Protein AF-A0A022QNB2-F1 (afdb_monomer_lite)

Foldseek 3Di:
DVLQVCCCVVVVVVVVVDSCLVVDPVSVVVVLVVVLVVLVVLLVVLVVCCVVVVDCVSVLVSVLSVLVSQLSVLLSVCVVVVDPVSLVSNLVSLVVSLVSVLCCLACPLLVFQDPPEPDHRGHVDDPDPDPVVSVVLSVLLSVLSVLVSCVSSVPPPDPDDPVVSVVVNVVSVVVNVVSSVVSSVVVVVVVCVVVCVPPPDDPDPDDPPPPPDDDD

Sequence (216 aa):
SLQFYVCYYGWGDYKRRASNCKSSDVFNTFSFIIAAIPYSWRLLQCLRRLYDEKDAMQGYNGLKYFSTIVAVSTRTAYTLNNGIGWKIVAWIASIIAAVTSTYWDIVIDWGLLQRNSKNKWLRDKLLISNKSVYYGAIVLNVLLRLAWMQTVMNITIFSLHRQTMVALVASLEIIRRGVWNFFRLENEHLNNVGKYRAFKSVPLPFNYDEDGDKDE

InterPro domains:
  IPR004342 EXS, C-terminal [PF03124] (2-190)
  IPR004342 EXS, C-terminal [PS51380] (22-216)

pLDDT: mean 76.73, std 10.89, range [41.03, 90.31]

Structure (mmCIF, N/CA/C/O backbone):
data_AF-A0A022QNB2-F1
#
_entry.id   AF-A0A022QNB2-F1
#
loop_
_atom_site.group_PDB
_atom_site.id
_atom_site.type_symbol
_atom_site.label_atom_id
_atom_site.label_alt_id
_atom_site.label_comp_id
_atom_site.label_asym_id
_atom_site.label_entity_id
_atom_site.label_seq_id
_atom_site.pdbx_PDB_ins_code
_atom_site.Cartn_x
_atom_site.Cartn_y
_atom_site.Cartn_z
_atom_site.occupancy
_atom_site.B_iso_or_equiv
_atom_site.auth_seq_id
_atom_site.auth_comp_id
_atom_site.auth_asym_id
_atom_site.auth_atom_id
_atom_site.pdbx_PDB_model_num
ATOM 1 N N . SER A 1 1 ? -1.006 -4.896 -22.622 1.00 63.28 1 SER A N 1
ATOM 2 C CA . SER A 1 1 ? -1.009 -3.621 -21.875 1.00 63.28 1 SER A CA 1
ATOM 3 C C . SER A 1 1 ? -1.198 -2.473 -22.840 1.00 63.28 1 SER A C 1
ATOM 5 O O . SER A 1 1 ? -0.600 -2.527 -23.906 1.00 63.28 1 SER A O 1
ATOM 7 N N . LEU A 1 2 ? -1.983 -1.454 -22.486 1.00 68.06 2 LEU A N 1
ATOM 8 C CA . LEU A 1 2 ? -2.255 -0.285 -23.338 1.00 68.06 2 LEU A CA 1
ATOM 9 C C . LEU A 1 2 ? -0.964 0.403 -23.823 1.00 68.06 2 LEU A C 1
ATOM 11 O O . LEU A 1 2 ? -0.851 0.746 -24.990 1.00 68.06 2 LEU A O 1
ATOM 15 N N . GLN A 1 3 ? 0.063 0.447 -22.971 1.00 69.56 3 GLN A N 1
ATOM 16 C CA . GLN A 1 3 ? 1.423 0.878 -23.317 1.00 69.56 3 GLN A CA 1
ATOM 17 C C . GLN A 1 3 ? 1.988 0.140 -24.541 1.00 69.56 3 GLN A C 1
ATOM 19 O O . GLN A 1 3 ? 2.489 0.769 -25.466 1.00 69.56 3 GLN A O 1
ATOM 24 N N . PHE A 1 4 ? 1.884 -1.195 -24.575 1.00 72.56 4 PHE A N 1
ATOM 25 C CA . PHE A 1 4 ? 2.368 -2.009 -25.695 1.00 72.56 4 PHE A CA 1
ATOM 26 C C . PHE A 1 4 ? 1.600 -1.702 -26.981 1.00 72.56 4 PHE A C 1
ATOM 28 O O . PHE A 1 4 ? 2.219 -1.629 -28.031 1.00 72.56 4 PHE A O 1
ATOM 35 N N . TYR A 1 5 ? 0.286 -1.465 -26.898 1.00 74.69 5 TYR A N 1
ATOM 36 C CA . TYR A 1 5 ? -0.508 -1.033 -28.052 1.00 74.69 5 TYR A CA 1
ATOM 37 C C . TYR A 1 5 ? -0.043 0.334 -28.566 1.00 74.69 5 TYR A C 1
ATOM 39 O O . TYR A 1 5 ? 0.203 0.480 -29.759 1.00 74.69 5 TYR A O 1
ATOM 47 N N . VAL A 1 6 ? 0.164 1.303 -27.671 1.00 75.88 6 VAL A N 1
ATOM 48 C CA . VAL A 1 6 ? 0.675 2.635 -28.033 1.00 75.88 6 VAL A CA 1
ATOM 49 C C . VAL A 1 6 ? 2.051 2.540 -28.696 1.00 75.88 6 VAL A C 1
ATOM 51 O O . VAL A 1 6 ? 2.263 3.160 -29.729 1.00 75.88 6 VAL A O 1
ATOM 54 N N . CYS A 1 7 ? 2.966 1.722 -28.170 1.00 74.38 7 CYS A N 1
ATOM 55 C CA . CYS A 1 7 ? 4.282 1.529 -28.781 1.00 74.38 7 CYS A CA 1
ATOM 56 C C . CYS A 1 7 ? 4.204 0.799 -30.132 1.00 74.38 7 CYS A C 1
ATOM 58 O O . CYS A 1 7 ? 4.770 1.255 -31.120 1.00 74.38 7 CYS A O 1
ATOM 60 N N . TYR A 1 8 ? 3.461 -0.306 -30.196 1.00 74.75 8 TYR A N 1
ATOM 61 C CA . TYR A 1 8 ? 3.390 -1.165 -31.378 1.00 74.75 8 TYR A CA 1
ATOM 62 C C . TYR A 1 8 ? 2.751 -0.461 -32.583 1.00 74.75 8 TYR A C 1
ATOM 64 O O . TYR A 1 8 ? 3.221 -0.599 -33.715 1.00 74.75 8 TYR A O 1
ATOM 72 N N . TYR A 1 9 ? 1.700 0.326 -32.339 1.00 76.88 9 TYR A N 1
ATOM 73 C CA . TYR A 1 9 ? 1.026 1.099 -33.380 1.00 76.88 9 TYR A CA 1
ATOM 74 C C . TYR A 1 9 ? 1.676 2.468 -33.615 1.00 76.88 9 TYR A C 1
ATOM 76 O O . TYR A 1 9 ? 1.773 2.893 -34.764 1.00 76.88 9 TYR A O 1
ATOM 84 N N . GLY A 1 10 ? 2.171 3.131 -32.565 1.00 76.25 10 GLY A N 1
ATOM 85 C CA . GLY A 1 10 ? 2.783 4.459 -32.658 1.00 76.25 10 GLY A CA 1
ATOM 86 C C . GLY A 1 10 ? 4.159 4.464 -33.324 1.00 76.25 10 GLY A C 1
ATOM 87 O O . GLY A 1 10 ? 4.453 5.372 -34.093 1.00 76.25 10 GLY A O 1
ATOM 88 N N . TRP A 1 11 ? 4.985 3.438 -33.094 1.00 74.88 11 TRP A N 1
ATOM 89 C CA . TRP A 1 11 ? 6.333 3.353 -33.677 1.00 74.88 11 TRP A CA 1
ATOM 90 C C . TRP A 1 11 ? 6.368 2.679 -35.059 1.00 74.88 11 TRP A C 1
ATOM 92 O O . TRP A 1 11 ? 7.422 2.559 -35.679 1.00 74.88 11 TRP A O 1
ATOM 102 N N . GLY A 1 12 ? 5.213 2.223 -35.560 1.00 70.44 12 GLY A N 1
ATOM 103 C CA . GLY A 1 12 ? 5.114 1.535 -36.850 1.00 70.44 12 GLY A CA 1
ATOM 104 C C . GLY A 1 12 ? 5.652 0.099 -36.850 1.00 70.44 12 GLY A C 1
ATOM 105 O O . GLY A 1 12 ? 5.793 -0.490 -37.924 1.00 70.44 12 GLY A O 1
ATOM 106 N N . ASP A 1 13 ? 5.905 -0.487 -35.675 1.00 71.88 13 ASP A N 1
ATOM 107 C CA . ASP A 1 13 ? 6.389 -1.868 -35.501 1.00 71.88 13 ASP A CA 1
ATOM 108 C C . ASP A 1 13 ? 5.433 -2.901 -36.134 1.00 71.88 13 ASP A C 1
ATOM 110 O O . ASP A 1 13 ? 5.877 -3.927 -36.661 1.00 71.88 13 ASP A O 1
ATOM 114 N N . TYR A 1 14 ? 4.132 -2.584 -36.212 1.00 73.25 14 TYR A N 1
ATOM 115 C CA . TYR A 1 14 ? 3.141 -3.388 -36.937 1.00 73.25 14 TYR A CA 1
ATOM 116 C C . TYR A 1 14 ? 3.478 -3.593 -38.424 1.00 73.25 14 TYR A C 1
ATOM 118 O O . TYR A 1 14 ? 3.198 -4.661 -38.969 1.00 73.25 14 TYR A O 1
ATOM 126 N N . LYS A 1 15 ? 4.122 -2.615 -39.083 1.00 73.12 15 LYS A N 1
ATOM 127 C CA . LYS A 1 15 ? 4.519 -2.722 -40.500 1.00 73.12 15 LYS A CA 1
ATOM 128 C C . LYS A 1 15 ? 5.711 -3.653 -40.699 1.00 73.12 15 LYS A C 1
ATOM 130 O O . LYS A 1 15 ? 5.839 -4.264 -41.752 1.00 73.12 15 LYS A O 1
ATOM 135 N N . ARG A 1 16 ? 6.588 -3.756 -39.697 1.00 71.25 16 ARG A N 1
ATOM 136 C CA . ARG A 1 16 ? 7.824 -4.551 -39.761 1.00 71.25 16 ARG A CA 1
ATOM 137 C C . ARG A 1 16 ? 7.672 -5.958 -39.173 1.00 71.25 16 ARG A C 1
ATOM 139 O O . ARG A 1 16 ? 8.640 -6.708 -39.195 1.00 71.25 16 ARG A O 1
ATOM 146 N N . ARG A 1 17 ? 6.491 -6.317 -38.634 1.00 65.81 17 ARG A N 1
ATOM 147 C CA . ARG A 1 17 ? 6.250 -7.555 -37.850 1.00 65.81 17 ARG A CA 1
ATOM 148 C C . ARG A 1 17 ? 7.322 -7.802 -36.771 1.00 65.81 17 ARG A C 1
ATOM 150 O O . ARG A 1 17 ? 7.560 -8.938 -36.374 1.00 65.81 17 ARG A O 1
ATOM 157 N N . ALA A 1 18 ? 7.946 -6.737 -36.274 1.00 65.62 18 ALA A N 1
ATOM 158 C CA . ALA A 1 18 ? 8.929 -6.790 -35.202 1.00 65.62 18 ALA A CA 1
ATOM 159 C C . ALA A 1 18 ? 8.255 -6.388 -33.886 1.00 65.62 18 ALA A C 1
ATOM 161 O O . ALA A 1 18 ? 7.361 -5.545 -33.875 1.00 65.62 18 ALA A O 1
ATOM 162 N N . SER A 1 19 ? 8.660 -6.995 -32.770 1.00 64.62 19 SER A N 1
ATOM 163 C CA . SER A 1 19 ? 8.170 -6.632 -31.434 1.00 64.62 19 SER A CA 1
ATOM 164 C C . SER A 1 19 ? 9.301 -6.050 -30.588 1.00 64.62 19 SER A C 1
ATOM 166 O O . SER A 1 19 ? 9.622 -6.581 -29.522 1.00 64.62 19 SER A O 1
ATOM 168 N N . ASN A 1 20 ? 9.918 -4.967 -31.065 1.00 65.38 20 ASN A N 1
ATOM 169 C CA . ASN A 1 20 ? 11.067 -4.352 -30.393 1.00 65.38 20 ASN A CA 1
ATOM 170 C C . ASN A 1 20 ? 10.655 -3.496 -29.190 1.00 65.38 20 ASN A C 1
ATOM 172 O O . ASN A 1 20 ? 11.488 -3.190 -28.341 1.00 65.38 20 ASN A O 1
ATOM 176 N N . CYS A 1 21 ? 9.362 -3.183 -29.054 1.00 67.81 21 CYS A N 1
ATOM 177 C CA . CYS A 1 21 ? 8.816 -2.420 -27.932 1.00 67.81 21 CYS A CA 1
ATOM 178 C C . CYS A 1 21 ? 9.269 -2.912 -26.550 1.00 67.81 21 CYS A C 1
ATOM 180 O O . CYS A 1 21 ? 9.605 -2.097 -25.707 1.00 67.81 21 CYS A O 1
ATOM 182 N N . LYS A 1 22 ? 9.331 -4.226 -26.291 1.00 64.06 22 LYS A N 1
ATOM 183 C CA . LYS A 1 22 ? 9.757 -4.728 -24.966 1.00 64.06 22 LYS A CA 1
ATOM 184 C C . LYS A 1 22 ? 11.262 -4.610 -24.708 1.00 64.06 22 LYS A C 1
ATOM 186 O O . LYS A 1 22 ? 11.668 -4.665 -23.551 1.00 64.06 22 LYS A O 1
ATOM 191 N N . SER A 1 23 ? 12.055 -4.462 -25.763 1.00 64.44 23 SER A N 1
ATOM 192 C CA . SER A 1 23 ? 13.516 -4.366 -25.712 1.00 64.44 23 SER A CA 1
ATOM 193 C C . SER A 1 23 ? 14.007 -2.915 -25.724 1.00 64.44 23 SER A C 1
ATOM 195 O O . SER A 1 23 ? 15.199 -2.679 -25.587 1.00 64.44 23 SER A O 1
ATOM 197 N N . SER A 1 24 ? 13.107 -1.945 -25.913 1.00 69.62 24 SER A N 1
ATOM 198 C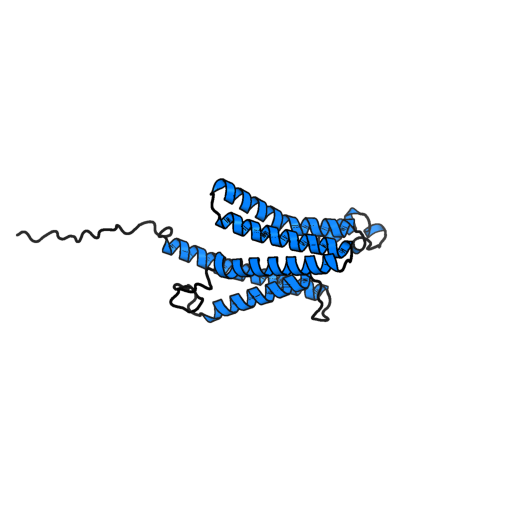 CA . SER A 1 24 ? 13.443 -0.523 -25.927 1.00 69.62 24 SER A CA 1
ATOM 199 C C . SER A 1 24 ? 13.436 0.060 -24.513 1.00 69.62 24 SER A C 1
ATOM 201 O O . SER A 1 24 ? 12.422 0.012 -23.810 1.00 69.62 24 SER A O 1
ATOM 203 N N . ASP A 1 25 ? 14.538 0.697 -24.119 1.00 65.81 25 ASP A N 1
ATOM 204 C CA . ASP A 1 25 ? 14.650 1.406 -22.837 1.00 65.81 25 ASP A CA 1
ATOM 205 C C . ASP A 1 25 ? 13.640 2.551 -22.702 1.00 65.81 25 ASP A C 1
ATOM 207 O O . ASP A 1 25 ? 13.147 2.832 -21.607 1.00 65.81 25 ASP A O 1
ATOM 211 N N . VAL A 1 26 ? 13.253 3.167 -23.823 1.00 67.31 26 VAL A N 1
ATOM 212 C CA . VAL A 1 26 ? 12.233 4.224 -23.871 1.00 67.31 26 VAL A CA 1
ATOM 213 C C . VAL A 1 26 ? 10.871 3.672 -23.451 1.00 67.31 26 VAL A C 1
ATOM 215 O O . VAL A 1 26 ? 10.177 4.275 -22.633 1.00 67.31 26 VAL A O 1
ATOM 218 N N . PHE A 1 27 ? 10.503 2.490 -23.951 1.00 70.25 27 PHE A N 1
ATOM 219 C CA . PHE A 1 27 ? 9.251 1.828 -23.593 1.00 70.25 27 PHE A CA 1
ATOM 220 C C . PHE A 1 27 ? 9.214 1.422 -22.117 1.00 70.25 27 PHE A C 1
ATOM 222 O O . PHE A 1 27 ? 8.194 1.616 -21.445 1.00 70.25 27 PHE A O 1
ATOM 229 N N . ASN A 1 28 ? 10.324 0.892 -21.598 1.00 68.38 28 ASN A N 1
ATOM 230 C CA . ASN A 1 28 ? 10.440 0.550 -20.184 1.00 68.38 28 ASN A CA 1
ATOM 231 C C . ASN A 1 28 ? 10.301 1.807 -19.316 1.00 68.38 28 ASN A C 1
ATOM 233 O O . ASN A 1 28 ? 9.442 1.844 -18.436 1.00 68.38 28 ASN A O 1
ATOM 237 N N . THR A 1 29 ? 11.039 2.873 -19.633 1.00 69.69 29 THR A N 1
ATOM 238 C CA . THR A 1 29 ? 10.985 4.165 -18.927 1.00 69.69 29 THR A CA 1
ATOM 239 C C . THR A 1 29 ? 9.576 4.764 -18.924 1.00 69.69 29 THR A C 1
ATOM 241 O O . THR A 1 29 ? 9.057 5.137 -17.872 1.00 69.69 29 THR A O 1
ATOM 244 N N . PHE A 1 30 ? 8.896 4.789 -20.073 1.00 72.81 30 PHE A N 1
ATOM 245 C CA . PHE A 1 30 ? 7.537 5.324 -20.182 1.00 72.81 30 PHE A CA 1
ATOM 246 C C . PHE A 1 30 ? 6.510 4.493 -19.397 1.00 72.81 30 PHE A C 1
ATOM 248 O O . PHE A 1 30 ? 5.599 5.033 -18.763 1.00 72.81 30 PHE A O 1
ATOM 255 N N . SER A 1 31 ? 6.690 3.170 -19.376 1.00 70.81 31 SER A N 1
ATOM 256 C CA . SER A 1 31 ? 5.851 2.266 -18.588 1.00 70.81 31 SER A CA 1
ATOM 257 C C . SER A 1 31 ? 5.963 2.542 -17.084 1.00 70.81 31 SER A C 1
ATOM 259 O O . SER A 1 31 ? 4.955 2.469 -16.375 1.00 70.81 31 SER A O 1
ATOM 261 N N . PHE A 1 32 ? 7.154 2.923 -16.605 1.00 71.69 32 PHE A N 1
ATOM 262 C CA . PHE A 1 32 ? 7.371 3.351 -15.220 1.00 71.69 32 PHE A CA 1
ATOM 263 C C . PHE A 1 32 ? 6.721 4.697 -14.904 1.00 71.69 32 PHE A C 1
ATOM 265 O O . PHE A 1 32 ? 6.056 4.811 -13.875 1.00 71.69 32 PHE A O 1
ATOM 272 N N . ILE A 1 33 ? 6.863 5.695 -15.783 1.00 75.38 33 ILE A N 1
ATOM 273 C CA . ILE A 1 33 ? 6.253 7.022 -15.591 1.00 75.38 33 ILE A CA 1
ATOM 274 C C . ILE A 1 33 ? 4.742 6.878 -15.401 1.00 75.38 33 ILE A C 1
ATOM 276 O O . ILE A 1 33 ? 4.192 7.373 -14.418 1.00 75.38 33 ILE A O 1
ATOM 280 N N . ILE A 1 34 ? 4.081 6.116 -16.276 1.00 77.06 34 ILE A N 1
ATOM 281 C CA . ILE A 1 34 ? 2.637 5.867 -16.178 1.00 77.06 34 ILE A CA 1
ATOM 282 C C . ILE A 1 34 ? 2.261 5.209 -14.843 1.00 77.06 34 ILE A C 1
ATOM 284 O O . ILE A 1 34 ? 1.243 5.564 -14.249 1.00 77.06 34 ILE A O 1
ATOM 288 N N . ALA A 1 35 ? 3.076 4.277 -14.344 1.00 74.62 35 ALA A N 1
ATOM 289 C CA . ALA A 1 35 ? 2.833 3.631 -13.057 1.00 74.62 35 ALA A CA 1
ATOM 290 C C . ALA A 1 35 ? 3.044 4.574 -11.853 1.00 74.62 35 ALA A C 1
ATOM 292 O O . ALA A 1 35 ? 2.404 4.379 -10.820 1.00 74.62 35 ALA A O 1
ATOM 293 N N . ALA A 1 36 ? 3.907 5.590 -11.972 1.00 78.00 36 ALA A N 1
ATOM 294 C CA . ALA A 1 36 ? 4.218 6.544 -10.904 1.00 78.00 36 ALA A CA 1
ATOM 295 C C . ALA A 1 36 ? 3.185 7.680 -10.770 1.00 78.00 36 ALA A C 1
ATOM 297 O O . ALA A 1 36 ? 2.914 8.126 -9.655 1.00 78.00 36 ALA A O 1
ATOM 298 N N . ILE A 1 37 ? 2.563 8.106 -11.878 1.00 83.06 37 ILE A N 1
ATOM 299 C CA . ILE A 1 37 ? 1.556 9.187 -11.923 1.00 83.06 37 ILE A CA 1
ATOM 300 C C . ILE A 1 37 ? 0.492 9.105 -10.809 1.00 83.06 37 ILE A C 1
ATOM 302 O O . ILE A 1 37 ? 0.314 10.105 -10.106 1.00 83.06 37 ILE A O 1
ATOM 306 N N . PRO A 1 38 ? -0.215 7.976 -10.586 1.00 83.38 38 PRO A N 1
ATOM 307 C CA . PRO A 1 38 ? -1.274 7.929 -9.574 1.00 83.38 38 PRO A CA 1
ATOM 308 C C . PRO A 1 38 ? -0.751 8.156 -8.148 1.00 83.38 38 PRO A C 1
ATOM 310 O O . PRO A 1 38 ? -1.443 8.762 -7.327 1.00 83.38 38 PRO A O 1
ATOM 313 N N . TYR A 1 39 ? 0.474 7.712 -7.851 1.00 83.75 39 TYR A N 1
ATOM 314 C CA . TYR A 1 39 ? 1.103 7.929 -6.548 1.00 83.75 39 TYR A CA 1
ATOM 315 C C . TYR A 1 39 ? 1.542 9.384 -6.376 1.00 83.75 39 TYR A C 1
ATOM 317 O O . TYR A 1 39 ? 1.309 9.964 -5.316 1.00 83.75 39 TYR A O 1
ATOM 325 N N . SER A 1 40 ? 2.096 9.997 -7.425 1.00 84.31 40 SER A N 1
ATOM 326 C CA . SER A 1 40 ? 2.476 11.414 -7.426 1.00 84.31 40 SER A CA 1
ATOM 327 C C . SER A 1 40 ? 1.266 12.326 -7.234 1.00 84.31 40 SER A C 1
ATOM 329 O O . SER A 1 40 ? 1.311 13.251 -6.427 1.00 84.31 40 SER A O 1
ATOM 331 N N . TRP A 1 41 ? 0.149 12.031 -7.904 1.00 88.00 41 TRP A N 1
ATOM 332 C CA . TRP A 1 41 ? -1.091 12.789 -7.731 1.00 88.00 41 TRP A CA 1
ATOM 333 C C . TRP A 1 41 ? -1.595 12.728 -6.285 1.00 88.00 41 TRP A C 1
ATOM 335 O O . TRP A 1 41 ? -1.952 13.751 -5.700 1.00 88.00 41 TRP A O 1
ATOM 345 N N . ARG A 1 42 ? -1.567 11.542 -5.662 1.00 85.94 42 ARG A N 1
ATOM 346 C CA . ARG A 1 42 ? -1.934 11.387 -4.248 1.00 85.94 42 ARG A CA 1
ATOM 347 C C . ARG A 1 42 ? -0.982 12.105 -3.302 1.00 85.94 42 ARG A C 1
ATOM 349 O O . ARG A 1 42 ? -1.457 12.709 -2.343 1.00 85.94 42 ARG A O 1
ATOM 356 N N . LEU A 1 43 ? 0.319 12.091 -3.578 1.00 86.88 43 LEU A N 1
ATOM 357 C CA . LEU A 1 43 ? 1.299 12.841 -2.796 1.00 86.88 43 LEU A CA 1
ATOM 358 C C . LEU A 1 43 ? 0.999 14.345 -2.832 1.00 86.88 43 LEU A C 1
ATOM 360 O O . LEU A 1 43 ? 0.904 14.967 -1.779 1.00 86.88 43 LEU A O 1
ATOM 364 N N . LEU A 1 44 ? 0.771 14.910 -4.021 1.00 87.31 44 LEU A N 1
ATOM 365 C CA . LEU A 1 44 ? 0.442 16.330 -4.184 1.00 87.31 44 LEU A CA 1
ATOM 366 C C . LEU A 1 44 ? -0.858 16.709 -3.466 1.00 87.31 44 LEU A C 1
ATOM 368 O O . LEU A 1 44 ? -0.920 17.748 -2.816 1.00 87.31 44 LEU A O 1
ATOM 372 N N . GLN A 1 45 ? -1.879 15.849 -3.523 1.00 87.06 45 GLN A N 1
ATOM 373 C CA . GLN A 1 45 ? -3.115 16.053 -2.762 1.00 87.06 45 GLN A CA 1
ATOM 374 C C . GLN A 1 45 ? -2.870 16.080 -1.249 1.00 87.06 45 GLN A C 1
ATOM 376 O O . GLN A 1 45 ? -3.426 16.932 -0.559 1.00 87.06 45 GLN A O 1
ATOM 381 N N . CYS A 1 46 ? -2.036 15.172 -0.732 1.00 86.62 46 CYS A N 1
ATOM 382 C CA . CYS A 1 46 ? -1.701 15.127 0.692 1.00 86.62 46 CYS A CA 1
ATOM 383 C C . CYS A 1 46 ? -0.897 16.360 1.123 1.00 86.62 46 CYS A C 1
ATOM 385 O O . CYS A 1 46 ? -1.179 16.923 2.173 1.00 86.62 46 CYS A O 1
ATOM 387 N N . LEU A 1 47 ? 0.058 16.809 0.300 1.00 85.81 47 LEU A N 1
ATOM 388 C CA . LEU A 1 47 ? 0.841 18.022 0.560 1.00 85.81 47 LEU A CA 1
ATOM 389 C C . LEU A 1 47 ? -0.036 19.274 0.559 1.00 85.81 47 LEU A C 1
ATOM 391 O O . LEU A 1 47 ? 0.098 20.115 1.443 1.00 85.81 47 LEU A O 1
ATOM 395 N N . ARG A 1 48 ? -0.972 19.372 -0.391 1.00 87.56 48 ARG A N 1
ATOM 396 C CA . ARG A 1 48 ? -1.939 20.469 -0.427 1.00 87.56 48 ARG A CA 1
ATOM 397 C C . ARG A 1 48 ? -2.815 20.486 0.824 1.00 87.56 48 ARG A C 1
ATOM 399 O O . ARG A 1 48 ? -2.932 21.524 1.454 1.00 87.56 48 ARG A O 1
ATOM 406 N N . ARG A 1 49 ? -3.364 19.338 1.233 1.00 84.31 49 ARG A N 1
ATOM 407 C CA . ARG A 1 49 ? -4.150 19.250 2.475 1.00 84.31 49 ARG A CA 1
ATOM 408 C C . ARG A 1 49 ? -3.328 19.537 3.725 1.00 84.31 49 ARG A C 1
ATOM 410 O O . ARG A 1 49 ? -3.841 20.164 4.638 1.00 84.31 49 ARG A O 1
ATOM 417 N N . LEU A 1 50 ? -2.061 19.126 3.769 1.00 86.00 50 LEU A N 1
ATOM 418 C CA . LEU A 1 50 ? -1.166 19.478 4.872 1.00 86.00 50 LEU A CA 1
ATOM 419 C C . LEU A 1 50 ? -0.969 20.998 4.962 1.00 86.00 50 LEU A C 1
ATOM 421 O O . LEU A 1 50 ? -0.932 21.539 6.061 1.00 86.00 50 LEU A O 1
ATOM 425 N N . TYR A 1 51 ? -0.856 21.680 3.823 1.00 86.00 51 TYR A N 1
ATOM 426 C CA . TYR A 1 51 ? -0.733 23.135 3.782 1.00 86.00 51 TYR A CA 1
ATOM 427 C C . TYR A 1 51 ? -2.042 23.839 4.177 1.00 86.00 51 TYR A C 1
ATOM 429 O O . TYR A 1 51 ? -2.023 24.727 5.028 1.00 86.00 51 TYR A O 1
ATOM 437 N N . ASP A 1 52 ? -3.168 23.404 3.605 1.00 87.69 52 ASP A N 1
ATOM 438 C CA . ASP A 1 52 ? -4.480 24.036 3.778 1.00 87.69 52 ASP A CA 1
ATOM 439 C C . ASP A 1 52 ? -5.084 23.759 5.174 1.00 87.69 52 ASP A C 1
ATOM 441 O O . ASP A 1 52 ? -5.569 24.672 5.840 1.00 87.69 52 ASP A O 1
ATOM 445 N N . GLU A 1 53 ? -5.045 22.507 5.647 1.00 83.94 53 GLU A N 1
ATOM 446 C CA . GLU A 1 53 ? -5.696 22.059 6.892 1.00 83.94 53 GLU A CA 1
ATOM 447 C C . GLU A 1 53 ? -4.734 22.040 8.097 1.00 83.94 53 GLU A C 1
ATOM 449 O O . GLU A 1 53 ? -5.180 21.887 9.234 1.00 83.94 53 GLU A O 1
ATOM 454 N N . LYS A 1 54 ? -3.413 22.177 7.870 1.00 82.31 54 LYS A N 1
ATOM 455 C CA . LYS A 1 54 ? -2.336 22.052 8.882 1.00 82.31 54 LYS A CA 1
ATOM 456 C C . LYS A 1 54 ? -2.381 20.755 9.703 1.00 82.31 54 LYS A C 1
ATOM 458 O O . LYS A 1 54 ? -1.773 20.663 10.769 1.00 82.31 54 LYS A O 1
ATOM 463 N N . ASP A 1 55 ? -3.067 19.736 9.194 1.00 79.94 55 ASP A N 1
ATOM 464 C CA . ASP A 1 55 ? -3.201 18.440 9.844 1.00 79.94 55 ASP A CA 1
ATOM 465 C C . ASP A 1 55 ? -1.985 17.554 9.532 1.00 79.94 55 ASP A C 1
ATOM 467 O O . ASP A 1 55 ? -1.801 17.071 8.408 1.00 79.94 55 ASP A O 1
ATOM 471 N N . ALA A 1 56 ? -1.163 17.305 10.556 1.00 81.31 56 ALA A N 1
ATOM 472 C CA . ALA A 1 56 ? 0.020 16.451 10.473 1.00 81.31 56 ALA A CA 1
ATOM 473 C C . ALA A 1 56 ? -0.306 15.032 9.969 1.00 81.31 56 ALA A C 1
ATOM 475 O O . ALA A 1 56 ? 0.536 14.396 9.327 1.00 81.31 56 ALA A O 1
ATOM 476 N N . MET A 1 57 ? -1.539 14.552 10.178 1.00 81.56 57 MET A N 1
ATOM 477 C CA . MET A 1 57 ? -1.992 13.251 9.690 1.00 81.56 57 MET A CA 1
ATOM 478 C C . MET A 1 57 ? -1.938 13.151 8.160 1.00 81.56 57 MET A C 1
ATOM 480 O O . MET A 1 57 ? -1.566 12.111 7.608 1.00 81.56 57 MET A O 1
ATOM 484 N N . GLN A 1 58 ? -2.223 14.248 7.454 1.00 81.56 58 GLN A N 1
ATOM 485 C CA . GLN A 1 58 ? -2.122 14.304 5.992 1.00 81.56 58 GLN A CA 1
ATOM 486 C C . GLN A 1 58 ? -0.661 14.231 5.529 1.00 81.56 58 GLN A C 1
ATOM 488 O O . GLN A 1 58 ? -0.366 13.607 4.507 1.00 81.56 58 GLN A O 1
ATOM 493 N N . GLY A 1 59 ? 0.269 14.782 6.315 1.00 83.19 59 GLY A N 1
ATOM 494 C CA . GLY A 1 59 ? 1.709 14.676 6.075 1.00 83.19 59 GLY A CA 1
ATOM 495 C C . GLY A 1 59 ? 2.216 13.235 6.156 1.00 83.19 59 GLY A C 1
ATOM 496 O O . GLY A 1 59 ? 2.912 12.776 5.247 1.00 83.19 59 GLY A O 1
ATOM 497 N N . TYR A 1 60 ? 1.798 12.478 7.176 1.00 85.50 60 TYR A N 1
ATOM 498 C CA . TYR A 1 60 ? 2.140 11.053 7.287 1.00 85.50 60 TYR A CA 1
ATOM 499 C C . TYR A 1 60 ? 1.570 10.224 6.127 1.00 85.50 60 TYR A C 1
ATOM 501 O O . TYR A 1 60 ? 2.251 9.338 5.601 1.00 85.50 60 TYR A O 1
ATOM 509 N N . ASN A 1 61 ? 0.358 10.547 5.667 1.00 84.94 61 ASN A N 1
ATOM 510 C CA . ASN A 1 61 ? -0.221 9.926 4.475 1.00 84.94 61 ASN A CA 1
ATOM 511 C C . ASN A 1 61 ? 0.609 10.246 3.219 1.00 84.94 61 ASN A C 1
ATOM 513 O O . ASN A 1 61 ? 0.874 9.369 2.398 1.00 84.94 61 ASN A O 1
ATOM 517 N N . GLY A 1 62 ? 1.089 11.486 3.091 1.00 84.62 62 GLY A N 1
ATOM 518 C CA . GLY A 1 62 ? 2.027 11.888 2.042 1.00 84.62 62 GLY A CA 1
ATOM 519 C C . GLY A 1 62 ? 3.316 11.062 2.071 1.00 84.62 62 GLY A C 1
ATOM 520 O O . GLY A 1 62 ? 3.721 10.516 1.044 1.00 84.62 62 GLY A O 1
ATOM 521 N N . LEU A 1 63 ? 3.912 10.874 3.252 1.00 85.81 63 LEU A N 1
ATOM 522 C CA . LEU A 1 63 ? 5.135 10.083 3.418 1.00 85.81 63 LEU A CA 1
ATOM 523 C C . LEU A 1 63 ? 4.952 8.617 2.984 1.00 85.81 63 LEU A C 1
ATOM 525 O O . LEU A 1 63 ? 5.838 8.049 2.341 1.00 85.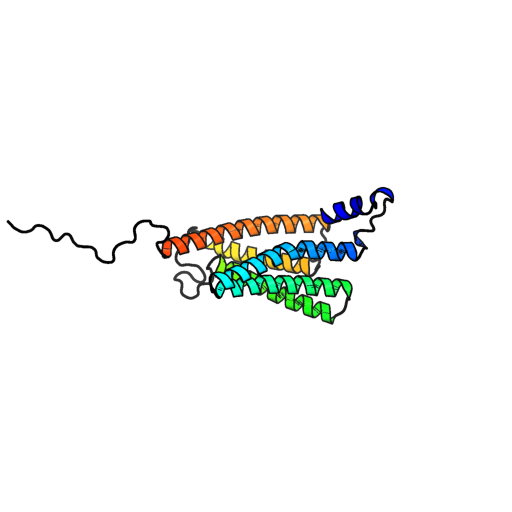81 63 LEU A O 1
ATOM 529 N N . LYS A 1 64 ? 3.780 8.019 3.241 1.00 85.50 64 LYS A N 1
ATOM 530 C CA . LYS A 1 64 ? 3.412 6.689 2.715 1.00 85.50 64 LYS A CA 1
ATOM 531 C C . LYS A 1 64 ? 3.494 6.654 1.184 1.00 85.50 64 LYS A C 1
ATOM 533 O O . LYS A 1 64 ? 4.149 5.767 0.629 1.00 85.50 64 LYS A O 1
ATOM 538 N N . TYR A 1 65 ? 2.877 7.607 0.484 1.00 85.94 65 TYR A N 1
ATOM 539 C CA . TYR A 1 65 ? 2.928 7.644 -0.986 1.00 85.94 65 TYR A CA 1
ATOM 540 C C . TYR A 1 65 ? 4.339 7.918 -1.510 1.00 85.94 65 TYR A C 1
ATOM 542 O O . TYR A 1 65 ? 4.765 7.269 -2.465 1.00 85.94 65 TYR A O 1
ATOM 550 N N . PHE A 1 66 ? 5.092 8.795 -0.845 1.00 86.75 66 PHE A N 1
ATOM 551 C CA . PHE A 1 66 ? 6.489 9.057 -1.179 1.00 86.75 66 PHE A CA 1
ATOM 552 C C . PHE A 1 66 ? 7.353 7.793 -1.066 1.00 86.75 66 PHE A C 1
ATOM 554 O O . PHE A 1 66 ? 8.076 7.462 -2.004 1.00 86.75 66 PHE A O 1
ATOM 561 N N . SER A 1 67 ? 7.211 7.020 0.016 1.00 85.56 67 SER A N 1
ATOM 562 C CA . SER A 1 67 ? 7.940 5.753 0.186 1.00 85.56 67 SER A CA 1
ATOM 563 C C . SER A 1 67 ? 7.650 4.752 -0.941 1.00 85.56 67 SER A C 1
ATOM 565 O O . SER A 1 67 ? 8.549 4.053 -1.406 1.00 85.56 67 SER A O 1
ATOM 567 N N . THR A 1 68 ? 6.414 4.739 -1.453 1.00 85.81 68 THR A N 1
ATOM 568 C CA . THR A 1 68 ? 6.020 3.888 -2.584 1.00 85.81 68 THR A CA 1
ATOM 569 C C . THR A 1 68 ? 6.675 4.350 -3.886 1.00 85.81 68 THR A C 1
ATOM 571 O O . THR A 1 68 ? 7.152 3.518 -4.655 1.00 85.81 68 THR A O 1
ATOM 574 N N . ILE A 1 69 ? 6.756 5.664 -4.124 1.00 86.00 69 ILE A N 1
ATOM 575 C CA . ILE A 1 69 ? 7.463 6.228 -5.284 1.00 86.00 69 ILE A CA 1
ATOM 576 C C . ILE A 1 69 ? 8.947 5.851 -5.228 1.00 86.00 69 ILE A C 1
ATOM 578 O O . ILE A 1 69 ? 9.485 5.362 -6.217 1.00 86.00 69 ILE A O 1
ATOM 582 N N . VAL A 1 70 ? 9.596 5.990 -4.067 1.00 86.56 70 VAL A N 1
ATOM 583 C CA . VAL A 1 70 ? 11.006 5.606 -3.878 1.00 86.56 70 VAL A CA 1
ATOM 584 C C . VAL A 1 70 ? 11.224 4.113 -4.147 1.00 86.56 70 VAL A C 1
ATOM 586 O O . VAL A 1 70 ? 12.166 3.751 -4.854 1.00 86.56 70 VAL A O 1
ATOM 589 N N . ALA A 1 71 ? 10.343 3.238 -3.653 1.00 85.25 71 ALA A N 1
ATOM 590 C CA . ALA A 1 71 ? 10.417 1.799 -3.918 1.00 85.25 71 ALA A CA 1
ATOM 591 C C . ALA A 1 71 ? 10.320 1.473 -5.419 1.00 85.25 71 ALA A C 1
ATOM 593 O O . ALA A 1 71 ? 11.084 0.660 -5.940 1.00 85.25 71 ALA A O 1
ATOM 594 N N . VAL A 1 72 ? 9.420 2.145 -6.140 1.00 82.00 72 VAL A N 1
ATOM 595 C CA . VAL A 1 72 ? 9.269 1.954 -7.589 1.00 82.00 72 VAL A CA 1
ATOM 596 C C . VAL A 1 72 ? 10.480 2.505 -8.352 1.00 82.00 72 VAL A C 1
ATOM 598 O O . VAL A 1 72 ? 10.996 1.821 -9.231 1.00 82.00 72 VAL A O 1
ATOM 601 N N . SER A 1 73 ? 10.985 3.688 -7.996 1.00 82.12 73 SER A N 1
ATOM 602 C CA . SER A 1 73 ? 12.141 4.309 -8.660 1.00 82.12 73 SER A CA 1
ATOM 603 C C . SER A 1 73 ? 13.434 3.514 -8.467 1.00 82.12 73 SER A C 1
ATOM 605 O O . SER A 1 73 ? 14.190 3.305 -9.415 1.00 82.12 73 SER A O 1
ATOM 607 N N . THR A 1 74 ? 13.684 3.024 -7.252 1.00 83.50 74 THR A N 1
ATOM 608 C CA . THR A 1 74 ? 14.873 2.209 -6.938 1.00 83.50 74 THR A CA 1
ATOM 609 C C . THR A 1 74 ? 14.845 0.860 -7.653 1.00 83.50 74 THR A C 1
ATOM 611 O O . THR A 1 74 ? 15.882 0.386 -8.117 1.00 83.50 74 THR A O 1
ATOM 614 N N . ARG A 1 75 ? 13.658 0.275 -7.849 1.00 80.44 75 ARG A N 1
ATOM 615 C CA . ARG A 1 75 ? 13.476 -0.896 -8.715 1.00 80.44 75 ARG A CA 1
ATOM 616 C C . ARG A 1 75 ? 13.834 -0.593 -10.170 1.00 80.44 75 ARG A C 1
ATOM 618 O O . ARG A 1 75 ? 14.519 -1.398 -10.794 1.00 80.44 75 ARG A O 1
ATOM 625 N N . THR A 1 76 ? 13.386 0.538 -10.712 1.00 78.25 76 THR A N 1
ATOM 626 C CA . THR A 1 76 ? 13.735 0.944 -12.082 1.00 78.25 76 THR A CA 1
ATOM 627 C C . THR A 1 76 ? 15.246 1.091 -12.244 1.00 78.25 76 THR A C 1
ATOM 629 O O . THR A 1 76 ? 15.825 0.567 -13.195 1.00 78.25 76 THR A O 1
ATOM 632 N N . ALA A 1 77 ? 15.904 1.731 -11.275 1.00 80.19 77 ALA A N 1
ATOM 633 C CA . ALA A 1 77 ? 17.359 1.858 -11.252 1.00 80.19 77 ALA A CA 1
ATOM 634 C C . ALA A 1 77 ? 18.057 0.486 -11.209 1.00 80.19 77 ALA A C 1
ATOM 636 O O . ALA A 1 77 ? 19.024 0.266 -11.938 1.00 80.19 77 ALA A O 1
ATOM 637 N N . TYR A 1 78 ? 17.528 -0.465 -10.428 1.00 80.19 78 TYR A N 1
ATOM 638 C CA . TYR A 1 78 ? 18.016 -1.844 -10.421 1.00 80.19 78 TYR A CA 1
ATOM 639 C C . TYR A 1 78 ? 17.883 -2.517 -11.792 1.00 80.19 78 TYR A C 1
ATOM 641 O O . TYR A 1 78 ? 18.848 -3.119 -12.252 1.00 80.19 78 TYR A O 1
ATOM 649 N N . THR A 1 79 ? 16.745 -2.378 -12.480 1.00 74.44 79 THR A N 1
ATOM 650 C CA . THR A 1 79 ? 16.565 -2.984 -13.812 1.00 74.44 79 THR A CA 1
ATOM 651 C C . THR A 1 79 ? 17.486 -2.407 -14.885 1.00 74.44 79 THR A C 1
ATOM 653 O O . THR A 1 79 ? 17.801 -3.114 -15.835 1.00 74.44 79 THR A O 1
ATOM 656 N N . LEU A 1 80 ? 17.920 -1.151 -14.741 1.00 73.81 80 LEU A N 1
ATOM 657 C CA . LEU A 1 80 ? 18.806 -0.489 -15.703 1.00 73.81 80 LEU A CA 1
ATOM 658 C C . LEU A 1 80 ? 20.286 -0.785 -15.437 1.00 73.81 80 LEU A C 1
ATOM 660 O O . LEU A 1 80 ? 21.044 -1.012 -16.370 1.00 73.81 80 LEU A O 1
ATOM 664 N N . ASN A 1 81 ? 20.703 -0.775 -14.168 1.00 78.62 81 ASN A N 1
ATOM 665 C CA . ASN A 1 81 ? 22.120 -0.832 -13.802 1.00 78.62 81 ASN A CA 1
ATOM 666 C C . ASN A 1 81 ? 22.556 -2.202 -13.242 1.00 78.62 81 ASN A C 1
ATOM 668 O O . ASN A 1 81 ? 23.727 -2.387 -12.936 1.00 78.62 81 ASN A O 1
ATOM 672 N N . ASN A 1 82 ? 21.624 -3.151 -13.048 1.00 75.06 82 ASN A N 1
ATOM 673 C CA . ASN A 1 82 ? 21.822 -4.539 -12.579 1.00 75.06 82 ASN A CA 1
ATOM 674 C C . ASN A 1 82 ? 22.796 -4.749 -11.393 1.00 75.06 82 ASN A C 1
ATOM 676 O O . ASN A 1 82 ? 23.235 -5.866 -11.119 1.00 75.06 82 ASN A O 1
ATOM 680 N N . GLY A 1 83 ? 23.103 -3.695 -10.637 1.00 84.62 83 GLY A N 1
ATOM 681 C CA . GLY A 1 83 ? 24.045 -3.732 -9.527 1.00 84.62 83 GLY A CA 1
ATOM 682 C C . GLY A 1 83 ? 23.431 -4.321 -8.258 1.00 84.62 83 GLY A C 1
ATOM 683 O O . GLY A 1 83 ? 22.288 -4.023 -7.900 1.00 84.62 83 GLY A O 1
ATOM 684 N N . ILE A 1 84 ? 24.224 -5.102 -7.518 1.00 84.38 84 ILE A N 1
ATOM 685 C CA . ILE A 1 84 ? 23.840 -5.669 -6.212 1.00 84.38 84 ILE A CA 1
ATOM 686 C C . ILE A 1 84 ? 23.421 -4.579 -5.214 1.00 84.38 84 ILE A C 1
ATOM 688 O O . ILE A 1 84 ? 22.438 -4.762 -4.498 1.00 84.38 84 ILE A O 1
ATOM 692 N N . GLY A 1 85 ? 24.098 -3.425 -5.205 1.00 86.56 85 GLY A N 1
ATOM 693 C CA . GLY A 1 85 ? 23.727 -2.295 -4.344 1.00 86.56 85 GLY A CA 1
ATOM 694 C C . GLY A 1 85 ? 22.303 -1.795 -4.613 1.00 86.56 85 GLY A C 1
ATOM 695 O O . GLY A 1 85 ? 21.498 -1.688 -3.690 1.00 86.56 85 GLY A O 1
ATOM 696 N N . TRP A 1 86 ? 21.945 -1.594 -5.886 1.00 84.56 86 TRP A N 1
ATOM 697 C CA . TRP A 1 86 ? 20.590 -1.192 -6.282 1.00 84.56 86 TRP A CA 1
ATOM 698 C C . TRP A 1 86 ? 19.540 -2.248 -5.940 1.00 84.56 86 TRP A C 1
ATOM 700 O O . TRP A 1 86 ? 18.432 -1.894 -5.543 1.00 84.56 86 TRP A O 1
ATOM 710 N N . LYS A 1 87 ? 19.896 -3.536 -6.018 1.00 83.12 87 LYS A N 1
ATOM 711 C CA . LYS A 1 87 ? 19.025 -4.632 -5.579 1.00 83.12 87 LYS A CA 1
ATOM 712 C C . LYS A 1 87 ? 18.698 -4.520 -4.088 1.00 83.12 87 LYS A C 1
ATOM 714 O O . LYS A 1 87 ? 17.527 -4.579 -3.727 1.00 83.12 87 LYS A O 1
ATOM 719 N N . ILE A 1 88 ? 19.707 -4.333 -3.233 1.00 85.94 88 ILE A N 1
ATOM 720 C CA . ILE A 1 88 ? 19.520 -4.211 -1.776 1.00 85.94 88 ILE A CA 1
ATOM 721 C C . ILE A 1 88 ? 18.661 -2.985 -1.448 1.00 85.94 88 ILE A C 1
ATOM 723 O O . ILE A 1 88 ? 17.699 -3.090 -0.688 1.00 85.94 88 ILE A O 1
ATOM 727 N N . VAL A 1 89 ? 18.954 -1.841 -2.071 1.00 87.62 89 VAL A N 1
ATOM 728 C CA . VAL A 1 89 ? 18.189 -0.601 -1.872 1.00 87.62 89 VAL A CA 1
ATOM 729 C C . VAL A 1 89 ? 16.728 -0.773 -2.300 1.00 87.62 89 VAL A C 1
ATOM 731 O O . VAL A 1 89 ? 15.828 -0.397 -1.550 1.00 87.62 89 VAL A O 1
ATOM 734 N N . ALA A 1 90 ? 16.472 -1.391 -3.457 1.00 86.38 90 ALA A N 1
ATOM 735 C CA . ALA A 1 90 ? 15.115 -1.658 -3.932 1.00 86.38 90 ALA A CA 1
ATOM 736 C C . ALA A 1 90 ? 14.341 -2.596 -2.991 1.00 86.38 90 ALA A C 1
ATOM 738 O O . ALA A 1 90 ? 13.149 -2.384 -2.753 1.00 86.38 90 ALA A O 1
ATOM 739 N N . TRP A 1 91 ? 15.013 -3.599 -2.418 1.00 86.81 91 TRP A N 1
ATOM 740 C CA . TRP A 1 91 ? 14.432 -4.490 -1.412 1.00 86.81 91 TRP A CA 1
ATOM 741 C C . TRP A 1 91 ? 14.036 -3.733 -0.144 1.00 86.81 91 TRP A C 1
ATOM 743 O O . TRP A 1 91 ? 12.879 -3.801 0.269 1.00 86.81 91 TRP A O 1
ATOM 753 N N . ILE A 1 92 ? 14.961 -2.966 0.438 1.00 88.25 92 ILE A N 1
ATOM 754 C CA . ILE A 1 92 ? 14.709 -2.194 1.662 1.00 88.25 92 ILE A CA 1
ATOM 755 C C . ILE A 1 92 ? 13.573 -1.188 1.437 1.00 88.25 92 ILE A C 1
ATOM 757 O O . ILE A 1 92 ? 12.621 -1.147 2.218 1.00 88.25 92 ILE A O 1
ATOM 761 N N . ALA A 1 93 ? 13.620 -0.427 0.340 1.00 88.44 93 ALA A N 1
ATOM 762 C CA . ALA A 1 93 ? 12.584 0.547 0.010 1.00 88.44 93 ALA A CA 1
ATOM 763 C C . ALA A 1 93 ? 11.207 -0.116 -0.179 1.00 88.44 93 ALA A C 1
ATOM 765 O O . ALA A 1 93 ? 10.202 0.393 0.319 1.00 88.44 93 ALA A O 1
ATOM 766 N N . SER A 1 94 ? 11.157 -1.282 -0.832 1.00 87.31 94 SER A N 1
ATOM 767 C CA . SER A 1 94 ? 9.913 -2.039 -1.026 1.00 87.31 94 SER A CA 1
ATOM 768 C C . SER A 1 94 ? 9.339 -2.571 0.287 1.00 87.31 94 SER A C 1
ATOM 770 O O . SER A 1 94 ? 8.126 -2.503 0.484 1.00 87.31 94 SER A O 1
ATOM 772 N N . ILE A 1 95 ? 10.188 -3.052 1.205 1.00 88.06 95 ILE A N 1
ATOM 773 C CA . ILE A 1 95 ? 9.766 -3.492 2.545 1.00 88.06 95 ILE A CA 1
ATOM 774 C C . ILE A 1 95 ? 9.165 -2.315 3.315 1.00 88.06 95 ILE A C 1
ATOM 776 O O . ILE A 1 95 ? 8.052 -2.423 3.829 1.00 88.06 95 ILE A O 1
ATOM 780 N N . ILE A 1 96 ? 9.858 -1.173 3.353 1.00 89.06 96 ILE A N 1
ATOM 781 C CA . ILE A 1 96 ? 9.388 0.026 4.060 1.00 89.06 96 ILE A CA 1
ATOM 782 C C . ILE A 1 96 ? 8.038 0.488 3.493 1.00 89.06 96 ILE A C 1
ATOM 784 O O . ILE A 1 96 ? 7.096 0.724 4.254 1.00 89.06 96 ILE A O 1
ATOM 788 N N . ALA A 1 97 ? 7.900 0.553 2.167 1.00 88.25 97 ALA A N 1
ATOM 789 C CA . ALA A 1 97 ? 6.648 0.938 1.515 1.00 88.25 97 ALA A CA 1
ATOM 790 C C . ALA A 1 97 ? 5.505 -0.052 1.811 1.00 88.25 97 ALA A C 1
ATOM 792 O O . ALA A 1 97 ? 4.357 0.353 2.035 1.00 88.25 97 ALA A O 1
ATOM 793 N N . ALA 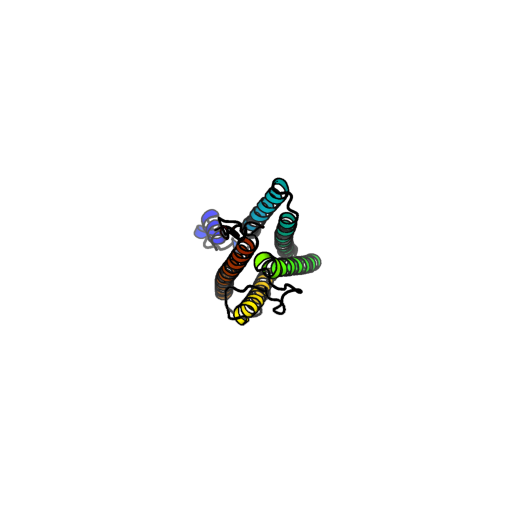A 1 98 ? 5.799 -1.355 1.844 1.00 87.62 98 ALA A N 1
ATOM 794 C CA . ALA A 1 98 ? 4.821 -2.386 2.170 1.00 87.62 98 ALA A CA 1
ATOM 795 C C . ALA A 1 98 ? 4.355 -2.288 3.631 1.00 87.62 98 ALA A C 1
ATOM 797 O O . ALA A 1 98 ? 3.146 -2.286 3.875 1.00 87.62 98 ALA A O 1
ATOM 798 N N . VAL A 1 99 ? 5.282 -2.147 4.583 1.00 88.19 99 VAL A N 1
ATOM 799 C CA . VAL A 1 99 ? 4.986 -2.064 6.023 1.00 88.19 99 VAL A CA 1
ATOM 800 C C . VAL A 1 99 ? 4.191 -0.806 6.352 1.00 88.19 99 VAL A C 1
ATOM 802 O O . VAL A 1 99 ? 3.116 -0.903 6.940 1.00 88.19 99 VAL A O 1
ATOM 805 N N . THR A 1 100 ? 4.663 0.364 5.917 1.00 88.12 100 THR A N 1
ATOM 806 C CA . THR A 1 100 ? 3.981 1.649 6.161 1.00 88.12 100 THR A CA 1
ATOM 807 C C . THR A 1 100 ? 2.569 1.661 5.582 1.00 88.12 100 THR A C 1
ATOM 809 O O . THR A 1 100 ? 1.626 2.108 6.233 1.00 88.12 100 THR A O 1
ATOM 812 N N . SER A 1 10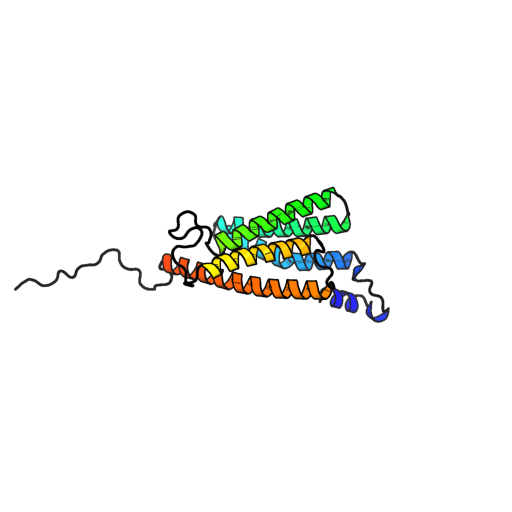1 ? 2.386 1.105 4.384 1.00 86.69 101 SER A N 1
ATOM 813 C CA . SER A 1 101 ? 1.063 1.017 3.771 1.00 86.69 101 SER A CA 1
ATOM 814 C C . SER A 1 101 ? 0.140 0.038 4.485 1.00 86.69 101 SER A C 1
ATOM 816 O O . SER A 1 101 ? -1.029 0.352 4.671 1.00 86.69 101 SER A O 1
ATOM 818 N N . THR A 1 102 ? 0.658 -1.119 4.899 1.00 87.88 102 THR A N 1
ATOM 819 C CA . THR A 1 102 ? -0.119 -2.132 5.631 1.00 87.88 102 THR A CA 1
ATOM 820 C C . THR A 1 102 ? -0.565 -1.599 6.986 1.00 87.88 102 THR A C 1
ATOM 822 O O . THR A 1 102 ? -1.729 -1.750 7.351 1.00 87.88 102 THR A O 1
ATOM 825 N N . TYR A 1 103 ? 0.338 -0.920 7.699 1.00 87.56 103 TYR A N 1
ATOM 826 C CA . TYR A 1 103 ? 0.019 -0.231 8.945 1.00 87.56 103 TYR A CA 1
ATOM 827 C C . TYR A 1 103 ? -1.101 0.787 8.734 1.00 87.56 103 TYR A C 1
ATOM 829 O O . TYR A 1 103 ? -2.083 0.792 9.468 1.00 87.56 103 TYR A O 1
ATOM 837 N N . TRP A 1 104 ? -0.989 1.610 7.693 1.00 86.94 104 TRP A N 1
ATOM 838 C CA . TRP A 1 104 ? -1.990 2.623 7.395 1.00 86.94 104 TRP A CA 1
ATOM 839 C C . TRP A 1 104 ? -3.364 2.023 7.087 1.00 86.94 104 TRP A C 1
ATOM 841 O O . TRP A 1 104 ? -4.367 2.469 7.636 1.00 86.94 104 TRP A O 1
ATOM 851 N N . ASP A 1 105 ? -3.411 0.999 6.235 1.00 86.06 105 ASP A N 1
ATOM 852 C CA . ASP A 1 105 ? -4.669 0.380 5.822 1.00 86.06 105 ASP A CA 1
ATOM 853 C C . ASP A 1 105 ? -5.394 -0.253 7.032 1.00 86.06 105 ASP A C 1
ATOM 855 O O . ASP A 1 105 ? -6.601 -0.085 7.182 1.00 86.06 105 ASP A O 1
ATOM 859 N N . ILE A 1 106 ? -4.667 -0.923 7.935 1.00 85.62 106 ILE A N 1
ATOM 860 C CA . ILE A 1 106 ? -5.264 -1.617 9.091 1.00 85.62 106 ILE A CA 1
ATOM 861 C C . ILE A 1 106 ? -5.567 -0.655 10.248 1.00 85.62 106 ILE A C 1
ATOM 863 O O . ILE A 1 106 ? -6.653 -0.698 10.827 1.00 85.62 106 ILE A O 1
ATOM 867 N N . VAL A 1 107 ? -4.605 0.190 10.618 1.00 84.25 107 VAL A N 1
ATOM 868 C CA . VAL A 1 107 ? -4.682 0.992 11.847 1.00 84.25 107 VAL A CA 1
ATOM 869 C C . VAL A 1 107 ? -5.393 2.313 11.605 1.00 84.25 107 VAL A C 1
ATOM 871 O O . VAL A 1 107 ? -6.237 2.705 12.402 1.00 84.25 107 VAL A O 1
ATOM 874 N N . ILE A 1 108 ? -5.086 3.001 10.506 1.00 82.94 108 ILE A N 1
ATOM 875 C CA . ILE A 1 108 ? -5.639 4.333 10.242 1.00 82.94 108 ILE A CA 1
ATOM 876 C C . ILE A 1 108 ? -6.968 4.233 9.502 1.00 82.94 108 ILE A C 1
ATOM 878 O O . ILE A 1 108 ? -7.979 4.747 9.977 1.00 82.94 108 ILE A O 1
ATOM 882 N N . ASP A 1 109 ? -6.982 3.565 8.348 1.00 82.94 109 ASP A N 1
ATOM 883 C CA . ASP A 1 109 ? -8.171 3.542 7.496 1.00 82.94 109 ASP A CA 1
ATOM 884 C C . ASP A 1 109 ? -9.276 2.680 8.105 1.00 82.94 109 ASP A C 1
ATOM 886 O O . ASP A 1 109 ? -10.438 3.088 8.101 1.00 82.94 109 ASP A O 1
ATOM 890 N N . TRP A 1 110 ? -8.933 1.511 8.651 1.00 82.44 110 TRP A N 1
ATOM 891 C CA . TRP A 1 110 ? -9.913 0.639 9.299 1.00 82.44 110 TRP A CA 1
ATOM 892 C C . TRP A 1 110 ? -10.048 0.898 10.797 1.00 82.44 110 TRP A C 1
ATOM 894 O O . TRP A 1 110 ? -10.982 0.382 11.398 1.00 82.44 110 TRP A O 1
ATOM 904 N N . GLY A 1 111 ? -9.160 1.673 11.427 1.00 78.06 111 GLY A N 1
ATOM 905 C CA . GLY A 1 111 ? -9.245 1.938 12.866 1.00 78.06 111 GLY A CA 1
ATOM 906 C C . GLY A 1 111 ? -9.072 0.686 13.735 1.00 78.06 111 GLY A C 1
ATOM 907 O O . GLY A 1 111 ? -9.496 0.692 14.888 1.00 78.06 111 GLY A O 1
ATOM 908 N N . LEU A 1 112 ? -8.527 -0.407 13.190 1.00 77.25 112 LEU A N 1
ATOM 909 C CA . LEU A 1 112 ? -8.322 -1.671 13.902 1.00 77.25 112 LEU A CA 1
ATOM 910 C C . LEU A 1 112 ? -6.977 -1.648 14.649 1.00 77.25 112 LEU A C 1
ATOM 912 O O . LEU A 1 112 ? -6.203 -0.703 14.534 1.00 77.25 112 LEU A O 1
ATOM 916 N N . LEU A 1 113 ? -6.688 -2.683 15.442 1.00 73.38 113 LEU A N 1
ATOM 917 C CA . LEU A 1 113 ? -5.513 -2.759 16.324 1.00 73.38 113 LEU A CA 1
ATOM 918 C C . LEU A 1 113 ? -5.495 -1.741 17.482 1.00 73.38 113 LEU A C 1
ATOM 920 O O . LEU A 1 113 ? -4.443 -1.449 18.053 1.00 73.38 113 LEU A O 1
ATOM 924 N N . GLN A 1 114 ? -6.661 -1.249 17.903 1.00 70.06 114 GLN A N 1
ATOM 925 C CA . GLN A 1 114 ? -6.762 -0.448 19.122 1.00 70.06 114 GLN A CA 1
ATOM 926 C C . GLN A 1 114 ? -6.409 -1.315 20.341 1.00 70.06 114 GLN A C 1
ATOM 928 O O . GLN A 1 114 ? -6.997 -2.371 20.569 1.00 70.06 114 GLN A O 1
ATOM 933 N N . ARG A 1 115 ? -5.384 -0.899 21.097 1.00 59.41 115 ARG A N 1
ATOM 934 C CA . ARG A 1 115 ? -4.856 -1.648 22.254 1.00 59.41 115 ARG A CA 1
ATOM 935 C C . ARG A 1 115 ? -5.703 -1.458 23.520 1.00 59.41 115 ARG A C 1
ATOM 937 O O . ARG A 1 115 ? -5.619 -2.286 24.417 1.00 59.41 115 ARG A O 1
ATOM 944 N N . ASN A 1 116 ? -6.525 -0.407 23.544 1.00 58.16 116 ASN A N 1
ATOM 945 C CA . ASN A 1 116 ? -7.356 0.015 24.677 1.00 58.16 116 ASN A CA 1
ATOM 946 C C . ASN A 1 116 ? -8.857 -0.276 24.487 1.00 58.16 116 ASN A C 1
ATOM 948 O O . ASN A 1 116 ? -9.681 0.336 25.158 1.00 58.16 116 ASN A O 1
ATOM 952 N N . SER A 1 117 ? -9.231 -1.167 23.571 1.00 60.56 117 SER A N 1
ATOM 953 C CA . SER A 1 117 ? -10.631 -1.530 23.341 1.00 60.56 117 SER A CA 1
ATOM 954 C C . SER A 1 117 ? -11.032 -2.792 24.111 1.00 60.56 117 SER A C 1
ATOM 956 O O . SER A 1 117 ? -10.220 -3.672 24.407 1.00 60.56 117 SER A O 1
ATOM 958 N N . LYS A 1 118 ? -12.328 -2.906 24.405 1.00 59.84 118 LYS A N 1
ATOM 959 C CA . LYS A 1 118 ? -12.961 -4.038 25.097 1.00 59.84 118 LYS A CA 1
ATOM 960 C C . LYS A 1 118 ? -12.848 -5.344 24.292 1.00 59.84 118 LYS A C 1
ATOM 962 O O . LYS A 1 118 ? -12.902 -6.432 24.860 1.00 59.84 118 LYS A O 1
ATOM 967 N N . ASN A 1 119 ? -12.662 -5.246 22.970 1.00 63.34 119 ASN A N 1
ATOM 968 C CA . ASN A 1 119 ? -12.368 -6.360 22.066 1.00 63.34 119 ASN A CA 1
ATOM 969 C C . ASN A 1 119 ? -10.877 -6.369 21.683 1.00 63.34 119 ASN A C 1
ATOM 971 O O . ASN A 1 119 ? -10.413 -5.457 21.011 1.00 63.34 119 ASN A O 1
ATOM 975 N N . LYS A 1 120 ? -10.127 -7.430 22.012 1.00 65.31 120 LYS A N 1
ATOM 976 C CA . LYS A 1 120 ? -8.684 -7.540 21.710 1.00 65.31 120 LYS A CA 1
ATOM 977 C C . LYS A 1 120 ? -8.370 -7.246 20.227 1.00 65.31 120 LYS A C 1
ATOM 979 O O . LYS A 1 120 ? -8.696 -8.049 19.353 1.00 65.31 120 LYS A O 1
ATOM 984 N N . TRP A 1 121 ? -7.708 -6.111 19.969 1.00 63.47 121 TRP A N 1
ATOM 985 C CA . TRP A 1 121 ? -7.283 -5.609 18.646 1.00 63.47 121 TRP A CA 1
ATOM 986 C C . TRP A 1 121 ? -8.402 -5.179 17.680 1.00 63.47 121 TRP A C 1
ATOM 988 O O . TRP A 1 121 ? -8.112 -4.835 16.533 1.00 63.47 121 TRP A O 1
ATOM 998 N N . LEU A 1 122 ? -9.664 -5.162 18.112 1.00 68.25 122 LEU A N 1
ATOM 999 C CA . LEU A 1 122 ? -10.804 -4.675 17.325 1.00 68.25 122 LEU A CA 1
ATOM 1000 C C . LEU A 1 122 ? -11.431 -3.461 18.007 1.00 68.25 122 LEU A C 1
ATOM 1002 O O . LEU A 1 122 ? -11.312 -3.294 19.212 1.00 68.25 122 LEU A O 1
ATOM 1006 N N . ARG A 1 123 ? -12.142 -2.630 17.246 1.00 71.88 123 ARG A N 1
ATOM 1007 C CA . ARG A 1 123 ? -12.906 -1.498 17.789 1.00 71.88 123 ARG A CA 1
ATOM 1008 C C . ARG A 1 123 ? -14.049 -1.975 18.694 1.00 71.88 123 ARG A C 1
ATOM 1010 O O . ARG A 1 123 ? -14.520 -3.110 18.581 1.00 71.88 123 ARG A O 1
ATOM 1017 N N . ASP A 1 124 ? -14.509 -1.089 19.573 1.00 65.62 124 ASP A N 1
ATOM 1018 C CA . ASP A 1 124 ? -15.610 -1.383 20.501 1.00 65.62 124 ASP A CA 1
ATOM 1019 C C . ASP A 1 124 ? -16.964 -1.491 19.795 1.00 65.62 124 ASP A C 1
ATOM 1021 O O . ASP A 1 124 ? -17.773 -2.354 20.133 1.00 65.62 124 ASP A O 1
ATOM 1025 N N . LYS A 1 125 ? -17.190 -0.649 18.780 1.00 68.00 125 LYS A N 1
ATOM 1026 C CA . LYS A 1 125 ? -18.359 -0.720 17.899 1.00 68.00 125 LYS A CA 1
ATOM 1027 C C . LYS A 1 125 ? -17.951 -1.343 16.567 1.00 68.00 125 LYS A C 1
ATOM 1029 O O . LYS A 1 125 ? -17.036 -0.855 15.909 1.00 68.00 125 LYS A O 1
ATOM 1034 N N . LEU A 1 126 ? -18.630 -2.422 16.196 1.00 77.44 126 LEU A N 1
ATOM 1035 C CA . LEU A 1 126 ? -18.457 -3.151 14.940 1.00 77.44 126 LEU A CA 1
ATOM 1036 C C . LEU A 1 126 ? -19.831 -3.213 14.269 1.00 77.44 126 LEU A C 1
ATOM 1038 O O . LEU A 1 126 ? -20.806 -3.559 14.937 1.00 77.44 126 LEU A O 1
ATOM 1042 N N . LEU A 1 127 ? -19.924 -2.860 12.985 1.00 75.88 127 LEU A N 1
ATOM 1043 C CA . LEU A 1 127 ? -21.186 -2.944 12.242 1.00 75.88 127 LEU A CA 1
ATOM 1044 C C . LEU A 1 127 ? -21.518 -4.403 11.903 1.00 75.88 127 LEU A C 1
ATOM 1046 O O . LEU A 1 127 ? -22.678 -4.807 11.910 1.00 75.88 127 LEU A O 1
ATOM 1050 N N . ILE A 1 128 ? -20.486 -5.210 11.638 1.00 75.81 128 ILE A N 1
ATOM 1051 C CA . ILE A 1 128 ? -20.618 -6.645 11.401 1.00 75.81 128 ILE A CA 1
ATOM 1052 C C . ILE A 1 128 ? -20.458 -7.378 12.733 1.00 75.81 128 ILE A C 1
ATOM 1054 O O . ILE A 1 128 ? -19.413 -7.315 13.377 1.00 75.81 128 ILE A O 1
ATOM 1058 N N . SER A 1 129 ? -21.484 -8.137 13.120 1.00 71.69 129 SER A N 1
ATOM 1059 C CA . SER A 1 129 ? -21.474 -8.931 14.359 1.00 71.69 129 SER A CA 1
ATOM 1060 C C . SER A 1 129 ? -20.352 -9.989 14.380 1.00 71.69 129 SER A C 1
ATOM 1062 O O . SER A 1 129 ? -19.753 -10.268 15.421 1.00 71.69 129 SER A O 1
ATOM 1064 N N . ASN A 1 130 ? -20.006 -10.550 13.215 1.00 80.88 130 ASN A N 1
ATOM 1065 C CA . ASN A 1 130 ? -18.986 -11.589 13.096 1.00 80.88 130 ASN A CA 1
ATOM 1066 C C . ASN A 1 130 ? -17.549 -11.024 13.075 1.00 80.88 130 ASN A C 1
ATOM 1068 O O . ASN A 1 130 ? -17.066 -10.522 12.057 1.00 80.88 130 ASN A O 1
ATOM 1072 N N . LYS A 1 131 ? -16.827 -11.205 14.188 1.00 81.56 131 LYS A N 1
ATOM 1073 C CA . LYS A 1 131 ? -15.430 -10.767 14.374 1.00 81.56 131 LYS A CA 1
ATOM 1074 C C . LYS A 1 131 ? -14.444 -11.425 13.397 1.00 81.56 131 LYS A C 1
ATOM 1076 O O . LYS A 1 131 ? -13.449 -10.801 13.030 1.00 81.56 131 LYS A O 1
ATOM 1081 N N . SER A 1 132 ? -14.717 -12.649 12.938 1.00 83.56 132 SER A N 1
ATOM 1082 C CA . SER A 1 132 ? -13.832 -13.399 12.031 1.00 83.56 132 SER A CA 1
ATOM 1083 C C . SER A 1 132 ? -13.641 -12.706 10.684 1.00 83.56 132 SER A C 1
ATOM 1085 O O . SER A 1 132 ? -12.577 -12.821 10.081 1.00 83.56 132 SER A O 1
ATOM 1087 N N . VAL A 1 133 ? -14.637 -11.938 10.233 1.00 85.69 133 VAL A N 1
ATOM 1088 C CA . VAL A 1 133 ? -14.571 -11.191 8.970 1.00 85.69 133 VAL A CA 1
ATOM 1089 C C . VAL A 1 133 ? -13.476 -10.118 9.026 1.00 85.69 133 VAL A C 1
ATOM 1091 O O . VAL A 1 133 ? -12.736 -9.951 8.059 1.00 85.69 133 VAL A O 1
ATOM 1094 N N . TYR A 1 134 ? -13.295 -9.456 10.173 1.00 85.06 134 TYR A N 1
ATOM 1095 C CA . TYR A 1 134 ? -12.248 -8.445 10.362 1.00 85.06 134 TYR A CA 1
ATOM 1096 C C . TYR A 1 134 ? -10.849 -9.069 10.363 1.00 85.06 134 TYR A C 1
ATOM 1098 O O . TYR A 1 134 ? -9.949 -8.569 9.690 1.00 85.06 134 TYR A O 1
ATOM 1106 N N . TYR A 1 135 ? -10.660 -10.189 11.067 1.00 85.00 135 TYR A N 1
ATOM 1107 C CA . TYR A 1 135 ? -9.379 -10.902 11.049 1.00 85.00 135 TYR A CA 1
ATOM 1108 C C . TYR A 1 135 ? -9.065 -11.464 9.657 1.00 85.00 135 TYR A C 1
ATOM 1110 O O . TYR A 1 135 ? -7.936 -11.332 9.187 1.00 85.00 135 TYR A O 1
ATOM 1118 N N . GLY A 1 136 ? -10.067 -12.013 8.963 1.00 87.12 136 GLY A N 1
ATOM 1119 C CA . GLY A 1 136 ? -9.937 -12.470 7.581 1.00 87.12 136 GLY A CA 1
ATOM 1120 C C . GLY A 1 136 ? -9.536 -11.340 6.634 1.00 87.12 136 GLY A C 1
ATOM 1121 O O . GLY A 1 136 ? -8.624 -11.512 5.832 1.00 87.12 136 GLY A O 1
ATOM 1122 N N . ALA A 1 137 ? -10.139 -10.157 6.773 1.00 87.19 137 ALA A N 1
ATOM 1123 C CA . ALA A 1 137 ? -9.783 -8.982 5.985 1.00 87.19 137 ALA A CA 1
ATOM 1124 C C . ALA A 1 137 ? -8.348 -8.502 6.251 1.00 87.19 137 ALA A C 1
ATOM 1126 O O . ALA A 1 137 ? -7.642 -8.148 5.307 1.00 87.19 137 ALA A O 1
ATOM 1127 N N . ILE A 1 138 ? -7.894 -8.534 7.511 1.00 86.62 138 ILE A N 1
ATOM 1128 C CA . ILE A 1 138 ? -6.506 -8.214 7.878 1.00 86.62 138 ILE A CA 1
ATOM 1129 C C . ILE A 1 138 ? -5.541 -9.188 7.198 1.00 86.62 138 ILE A C 1
ATOM 1131 O O . ILE A 1 138 ? -4.621 -8.752 6.505 1.00 86.62 138 ILE A O 1
ATOM 1135 N N . VAL A 1 139 ? -5.768 -10.496 7.353 1.00 87.94 139 VAL A N 1
ATOM 1136 C CA . VAL A 1 139 ? -4.916 -11.536 6.756 1.00 87.94 139 VAL A CA 1
ATOM 1137 C C . VAL A 1 139 ? -4.900 -11.407 5.236 1.00 87.94 139 VAL A C 1
ATOM 1139 O O . VAL A 1 139 ? -3.829 -11.388 4.631 1.00 87.94 139 VAL A O 1
ATOM 1142 N N . LEU A 1 140 ? -6.071 -11.242 4.620 1.00 88.94 140 LEU A N 1
ATOM 1143 C CA . LEU A 1 140 ? -6.211 -11.050 3.183 1.00 88.94 140 LEU A CA 1
ATOM 1144 C C . LEU A 1 140 ? -5.411 -9.824 2.716 1.00 88.94 140 LEU A C 1
ATOM 1146 O O . LEU A 1 140 ? -4.607 -9.940 1.792 1.00 88.94 140 LEU A O 1
ATOM 1150 N N . ASN A 1 141 ? -5.551 -8.671 3.381 1.00 88.88 141 ASN A N 1
ATOM 1151 C CA . ASN A 1 141 ? -4.821 -7.458 3.007 1.00 88.88 141 ASN A CA 1
ATOM 1152 C C . ASN A 1 141 ? -3.299 -7.650 3.085 1.00 88.88 141 ASN A C 1
ATOM 1154 O O . ASN A 1 141 ? -2.591 -7.225 2.172 1.00 88.88 141 ASN A O 1
ATOM 1158 N N . VAL A 1 142 ? -2.798 -8.333 4.120 1.00 87.81 142 VAL A N 1
ATOM 1159 C CA . VAL A 1 142 ? -1.365 -8.642 4.264 1.00 87.81 142 VAL A CA 1
ATOM 1160 C C . VAL A 1 142 ? -0.885 -9.572 3.146 1.00 87.81 142 VAL A C 1
ATOM 1162 O O . VAL A 1 142 ? 0.095 -9.252 2.476 1.00 87.81 142 VAL A O 1
ATOM 1165 N N . LEU A 1 143 ? -1.584 -10.683 2.886 1.00 86.69 143 LEU A N 1
ATOM 1166 C CA . LEU A 1 143 ? -1.205 -11.650 1.845 1.00 86.69 143 LEU A CA 1
ATOM 1167 C C . LEU A 1 143 ? -1.166 -11.014 0.451 1.00 86.69 143 LEU A C 1
ATOM 1169 O O . LEU A 1 143 ? -0.205 -11.188 -0.296 1.00 86.69 143 LEU A O 1
ATOM 1173 N N . LEU A 1 144 ? -2.181 -10.221 0.113 1.00 84.88 144 LEU A N 1
ATOM 1174 C CA . LEU A 1 144 ? -2.217 -9.485 -1.148 1.00 84.88 144 LEU A CA 1
ATOM 1175 C C . LEU A 1 144 ? -1.105 -8.436 -1.249 1.00 84.88 144 LEU A C 1
ATOM 1177 O O . LEU A 1 144 ? -0.570 -8.211 -2.335 1.00 84.88 144 LEU A O 1
ATOM 1181 N N . ARG A 1 145 ? -0.725 -7.798 -0.135 1.00 84.44 145 ARG A N 1
ATOM 1182 C CA . ARG A 1 145 ? 0.396 -6.850 -0.121 1.00 84.44 145 ARG A CA 1
ATOM 1183 C C . ARG A 1 145 ? 1.729 -7.551 -0.358 1.00 84.44 145 ARG A C 1
ATOM 1185 O O . ARG A 1 145 ? 2.564 -7.024 -1.090 1.00 84.44 145 ARG A O 1
ATOM 1192 N N . LEU A 1 146 ? 1.905 -8.748 0.199 1.00 82.81 146 LEU A N 1
ATOM 1193 C CA . LEU A 1 146 ? 3.059 -9.598 -0.087 1.00 82.81 146 LEU A CA 1
ATOM 1194 C C . LEU A 1 146 ? 3.077 -10.023 -1.562 1.00 82.81 146 LEU A C 1
ATOM 1196 O O . LEU A 1 146 ? 4.131 -9.969 -2.189 1.00 82.81 146 LEU A O 1
ATOM 1200 N N . ALA A 1 147 ? 1.920 -10.332 -2.159 1.00 81.44 147 ALA A N 1
ATOM 1201 C CA . ALA A 1 147 ? 1.816 -10.621 -3.593 1.00 81.44 147 ALA A CA 1
ATOM 1202 C C . ALA A 1 147 ? 2.163 -9.399 -4.475 1.00 81.44 147 ALA A C 1
ATOM 1204 O O . ALA A 1 147 ? 2.847 -9.524 -5.497 1.00 81.44 147 ALA A O 1
ATOM 1205 N N . TRP A 1 148 ? 1.757 -8.190 -4.071 1.00 82.25 148 TRP A N 1
ATOM 1206 C CA . TRP A 1 148 ? 2.206 -6.953 -4.720 1.00 82.25 148 TRP A CA 1
ATOM 1207 C C . TRP A 1 148 ? 3.731 -6.789 -4.621 1.00 82.25 148 TRP A C 1
ATOM 1209 O O . TRP A 1 148 ? 4.403 -6.535 -5.616 1.00 82.25 148 TRP A O 1
ATOM 1219 N N . MET A 1 149 ? 4.311 -7.010 -3.443 1.00 77.50 149 MET A N 1
ATOM 1220 C CA . MET A 1 149 ? 5.760 -6.937 -3.255 1.00 77.50 149 MET A CA 1
ATOM 1221 C C . MET A 1 149 ? 6.497 -7.982 -4.112 1.00 77.50 149 MET A C 1
ATOM 1223 O O . MET A 1 149 ? 7.510 -7.676 -4.736 1.00 77.50 149 MET A O 1
ATOM 1227 N N . GLN A 1 150 ? 5.955 -9.196 -4.214 1.00 73.88 150 GLN A N 1
ATOM 1228 C CA . GLN A 1 150 ? 6.479 -10.271 -5.053 1.00 73.88 150 GLN A CA 1
ATOM 1229 C C . GLN A 1 150 ? 6.495 -9.880 -6.539 1.00 73.88 150 GLN A C 1
ATOM 1231 O O . GLN A 1 150 ? 7.489 -10.113 -7.230 1.00 73.88 150 GLN A O 1
ATOM 1236 N N . THR A 1 151 ? 5.419 -9.259 -7.033 1.00 70.56 151 THR A N 1
ATOM 1237 C CA . THR A 1 151 ? 5.341 -8.771 -8.423 1.00 70.56 151 THR A CA 1
ATOM 1238 C C . THR A 1 151 ? 6.287 -7.605 -8.687 1.00 70.56 151 THR A C 1
ATOM 1240 O O . THR A 1 151 ? 6.913 -7.544 -9.748 1.00 70.56 151 THR A O 1
ATOM 1243 N N . VAL A 1 152 ? 6.470 -6.716 -7.710 1.00 67.69 152 VAL A N 1
ATOM 1244 C CA . VAL A 1 152 ? 7.496 -5.668 -7.764 1.00 67.69 152 VAL A CA 1
ATOM 1245 C C . VAL A 1 152 ? 8.891 -6.305 -7.824 1.00 67.69 152 VAL A C 1
ATOM 1247 O O . VAL A 1 152 ? 9.686 -5.954 -8.689 1.00 67.69 152 VAL A O 1
ATOM 1250 N N . MET A 1 153 ? 9.187 -7.316 -7.015 1.00 64.56 153 MET A N 1
ATOM 1251 C CA . MET A 1 153 ? 10.519 -7.940 -6.968 1.00 64.56 153 MET A CA 1
ATOM 1252 C C . MET A 1 153 ? 10.753 -9.042 -8.014 1.00 64.56 153 MET A C 1
ATOM 1254 O O . MET A 1 153 ? 11.836 -9.617 -8.054 1.00 64.56 153 MET A O 1
ATOM 1258 N N . ASN A 1 154 ? 9.767 -9.308 -8.879 1.00 66.12 154 ASN A N 1
ATOM 1259 C CA . ASN A 1 154 ? 9.813 -10.317 -9.943 1.00 66.12 154 ASN A CA 1
ATOM 1260 C C . ASN A 1 154 ? 10.183 -11.728 -9.438 1.00 66.12 154 ASN A C 1
ATOM 1262 O O . ASN A 1 154 ? 10.885 -12.481 -10.110 1.00 66.12 154 ASN A O 1
ATOM 1266 N N . ILE A 1 155 ? 9.725 -12.081 -8.233 1.00 64.50 155 ILE A N 1
ATOM 1267 C CA . ILE A 1 155 ? 9.956 -13.404 -7.644 1.00 64.50 155 ILE A CA 1
ATOM 1268 C C . ILE A 1 155 ? 8.898 -14.363 -8.194 1.00 64.50 155 ILE A C 1
ATOM 1270 O O . ILE A 1 155 ? 7.702 -14.221 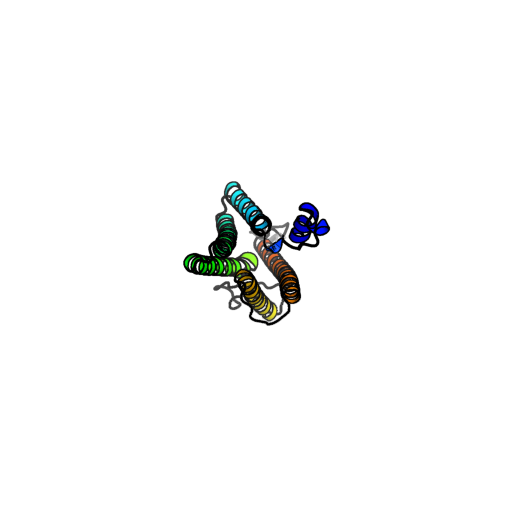-7.934 1.00 64.50 155 ILE A O 1
ATOM 1274 N N . THR A 1 156 ? 9.320 -15.361 -8.959 1.00 59.09 156 T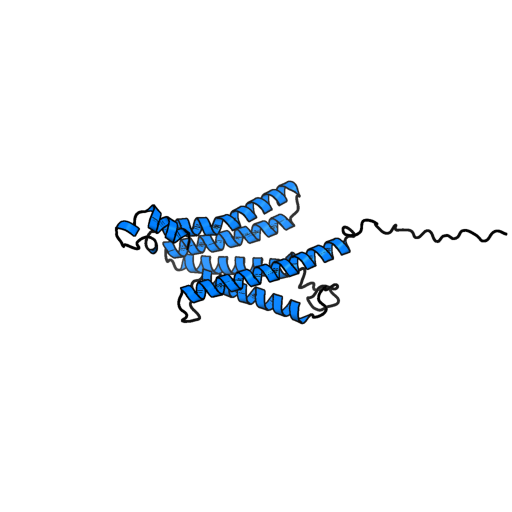HR A N 1
ATOM 1275 C CA . THR A 1 156 ? 8.434 -16.404 -9.486 1.00 59.09 156 THR A CA 1
ATOM 1276 C C . THR A 1 156 ? 8.306 -17.542 -8.474 1.00 59.09 156 THR A C 1
ATOM 1278 O O . THR A 1 156 ? 9.196 -18.379 -8.381 1.00 59.09 156 THR A O 1
ATOM 1281 N N . ILE A 1 157 ? 7.212 -17.570 -7.705 1.00 58.75 157 ILE A N 1
ATOM 1282 C CA . ILE A 1 157 ? 6.907 -18.670 -6.763 1.00 58.75 157 ILE A CA 1
ATOM 1283 C C . ILE A 1 157 ? 6.138 -19.798 -7.467 1.00 58.75 157 ILE A C 1
ATOM 1285 O O . ILE A 1 157 ? 6.359 -20.973 -7.194 1.00 58.75 157 ILE A O 1
ATOM 1289 N N . PHE A 1 158 ? 5.257 -19.445 -8.406 1.00 61.91 158 PHE A N 1
ATOM 1290 C CA . PHE A 1 158 ? 4.437 -20.396 -9.153 1.00 61.91 158 PHE A CA 1
ATOM 1291 C C . PHE A 1 158 ? 4.860 -20.407 -10.620 1.00 61.91 158 PHE A C 1
ATOM 1293 O O . PHE A 1 158 ? 4.938 -19.350 -11.249 1.00 61.91 158 PHE A O 1
ATOM 1300 N N . SER A 1 159 ? 5.089 -21.599 -11.177 1.00 60.69 159 SER A N 1
ATOM 1301 C CA . SER A 1 159 ? 5.379 -21.813 -12.604 1.00 60.69 159 SER A CA 1
ATOM 1302 C C . SER A 1 159 ? 4.105 -21.700 -13.461 1.00 60.69 159 SER A C 1
ATOM 1304 O O . SER A 1 159 ? 3.758 -22.581 -14.242 1.00 60.69 159 SER A O 1
ATOM 1306 N N . LEU A 1 160 ? 3.337 -20.629 -13.256 1.00 65.31 160 LEU A N 1
ATOM 1307 C CA . LEU A 1 160 ? 2.156 -20.312 -14.052 1.00 65.31 160 LEU A CA 1
ATOM 1308 C C . LEU A 1 160 ? 2.543 -19.389 -15.205 1.00 65.31 160 LEU A C 1
ATOM 1310 O O . LEU A 1 160 ? 3.465 -18.576 -15.104 1.00 65.31 160 LEU A O 1
ATOM 1314 N N . HIS A 1 161 ? 1.799 -19.481 -16.308 1.00 74.69 161 HIS A N 1
ATOM 1315 C CA . HIS A 1 161 ? 2.020 -18.609 -17.453 1.00 74.69 161 HIS A CA 1
ATOM 1316 C C . HIS A 1 161 ? 1.918 -17.134 -17.025 1.00 74.69 161 HIS A C 1
ATOM 1318 O O . HIS A 1 161 ? 0.988 -16.737 -16.318 1.00 74.69 161 HIS A O 1
ATOM 1324 N N . ARG A 1 162 ? 2.869 -16.300 -17.470 1.00 71.31 162 ARG A N 1
ATOM 1325 C CA . ARG A 1 162 ? 3.000 -14.896 -17.034 1.00 71.31 162 ARG A CA 1
ATOM 1326 C C . ARG A 1 162 ? 1.692 -14.107 -17.154 1.00 71.31 162 ARG A C 1
ATOM 1328 O O . ARG A 1 162 ? 1.398 -13.282 -16.297 1.00 71.31 162 ARG A O 1
ATOM 1335 N N . GLN A 1 163 ? 0.913 -14.341 -18.211 1.00 75.88 163 GLN A N 1
ATOM 1336 C CA . GLN A 1 163 ? -0.359 -13.640 -18.417 1.00 75.88 163 GLN A CA 1
ATOM 1337 C C . GLN A 1 163 ? -1.420 -14.039 -17.386 1.00 75.88 163 GLN A C 1
ATOM 1339 O O . GLN A 1 163 ? -2.103 -13.163 -16.862 1.00 75.88 163 GLN A O 1
ATOM 1344 N N . THR A 1 164 ? -1.503 -15.324 -17.036 1.00 78.94 164 THR A N 1
ATOM 1345 C CA . THR A 1 164 ? -2.410 -15.833 -15.998 1.00 78.94 164 THR A CA 1
ATOM 1346 C C . THR A 1 164 ? -2.073 -15.231 -14.639 1.00 78.94 164 THR A C 1
ATOM 1348 O O . THR A 1 164 ? -2.965 -14.764 -13.939 1.00 78.94 164 THR A O 1
ATOM 1351 N N . MET A 1 165 ? -0.783 -15.141 -14.295 1.00 77.19 165 MET A N 1
ATOM 1352 C CA . MET A 1 165 ? -0.342 -14.493 -13.054 1.00 77.19 165 MET A CA 1
ATOM 1353 C C . MET A 1 165 ? -0.734 -13.014 -12.998 1.00 77.19 165 MET A C 1
ATOM 1355 O O . MET A 1 165 ? -1.234 -12.549 -11.977 1.00 77.19 165 MET A O 1
ATOM 1359 N N . VAL A 1 166 ? -0.555 -12.275 -14.097 1.00 77.75 166 VAL A N 1
ATOM 1360 C CA . VAL A 1 166 ? -0.953 -10.860 -14.168 1.00 77.75 166 VAL A CA 1
ATOM 1361 C C . VAL A 1 166 ? -2.468 -10.704 -14.007 1.00 77.75 166 VAL A C 1
ATOM 1363 O O . VAL A 1 166 ? -2.903 -9.835 -13.254 1.00 77.75 166 VAL A O 1
ATOM 1366 N N . ALA A 1 167 ? -3.268 -11.546 -14.665 1.00 83.06 167 ALA A N 1
ATOM 1367 C CA . ALA A 1 167 ? -4.727 -11.506 -14.560 1.00 83.06 167 ALA A CA 1
ATOM 1368 C C . ALA A 1 167 ? -5.220 -11.840 -13.142 1.00 83.06 167 ALA A C 1
ATOM 1370 O O . ALA A 1 167 ? -6.090 -11.145 -12.612 1.00 83.06 167 ALA A O 1
ATOM 1371 N N . LEU A 1 168 ? -4.631 -12.855 -12.503 1.00 84.06 168 LEU A N 1
ATOM 1372 C CA . LEU A 1 168 ? -4.949 -13.234 -11.126 1.00 84.06 168 LEU A CA 1
ATOM 1373 C C . LEU A 1 168 ? -4.612 -12.111 -10.145 1.00 84.06 168 LEU A C 1
ATOM 1375 O O . LEU A 1 168 ? -5.475 -11.706 -9.373 1.00 84.06 168 LEU A O 1
ATOM 1379 N N . VAL A 1 169 ? -3.398 -11.557 -10.211 1.00 81.88 169 VAL A N 1
ATOM 1380 C CA . VAL A 1 169 ? -2.977 -10.456 -9.327 1.00 81.88 169 VAL A CA 1
ATOM 1381 C C . VAL A 1 169 ? -3.848 -9.215 -9.534 1.00 81.88 169 VAL A C 1
ATOM 1383 O O . VAL A 1 169 ? -4.237 -8.579 -8.557 1.00 81.88 169 VAL A O 1
ATOM 1386 N N . ALA A 1 170 ? -4.210 -8.888 -10.778 1.00 83.62 170 ALA A N 1
ATOM 1387 C CA . ALA A 1 170 ? -5.103 -7.767 -11.066 1.00 83.62 170 ALA A CA 1
ATOM 1388 C C . ALA A 1 170 ? -6.511 -7.979 -10.482 1.00 83.62 170 ALA A C 1
ATOM 1390 O O . ALA A 1 170 ? -7.057 -7.075 -9.852 1.00 83.62 170 ALA A O 1
ATOM 1391 N N . SER A 1 171 ? -7.077 -9.178 -10.639 1.00 87.31 171 SER A N 1
ATOM 1392 C CA . SER A 1 171 ? -8.403 -9.522 -10.102 1.00 87.31 171 SER A CA 1
ATOM 1393 C C . SER A 1 171 ? -8.417 -9.472 -8.572 1.00 87.31 171 SER A C 1
ATOM 1395 O O . SER A 1 171 ? -9.316 -8.903 -7.955 1.00 87.31 171 SER A O 1
ATOM 1397 N N . LEU A 1 172 ? -7.366 -10.014 -7.960 1.00 86.75 172 LEU A N 1
ATOM 1398 C CA . LEU A 1 172 ? -7.149 -10.006 -6.520 1.00 86.75 172 LEU A CA 1
ATOM 1399 C C . LEU A 1 172 ? -6.996 -8.574 -5.970 1.00 86.75 172 LEU A C 1
ATOM 1401 O O . LEU A 1 172 ? -7.595 -8.242 -4.945 1.00 86.75 172 LEU A O 1
ATOM 1405 N N . GLU A 1 173 ? -6.281 -7.689 -6.669 1.00 86.56 173 GLU A N 1
ATOM 1406 C CA . GLU A 1 173 ? -6.163 -6.274 -6.290 1.00 86.56 173 GLU A CA 1
ATOM 1407 C C . GLU A 1 173 ? -7.518 -5.543 -6.337 1.00 86.56 173 GLU A C 1
ATOM 1409 O O . GLU A 1 173 ? -7.793 -4.729 -5.454 1.00 86.56 173 GLU A O 1
ATOM 1414 N N . ILE A 1 174 ? -8.394 -5.851 -7.303 1.00 88.38 174 ILE A N 1
ATOM 1415 C CA . ILE A 1 174 ? -9.750 -5.272 -7.371 1.00 88.38 174 ILE A CA 1
ATOM 1416 C C . ILE A 1 174 ? -10.566 -5.665 -6.135 1.00 88.38 174 ILE A C 1
ATOM 1418 O O . ILE A 1 174 ? -11.135 -4.797 -5.470 1.00 88.38 174 ILE A O 1
ATOM 1422 N N . ILE A 1 175 ? -10.580 -6.955 -5.786 1.00 88.69 175 ILE A N 1
ATOM 1423 C CA . ILE A 1 175 ? -11.287 -7.453 -4.596 1.00 88.69 175 ILE A CA 1
ATOM 1424 C C . ILE A 1 175 ? -10.743 -6.767 -3.340 1.00 88.69 175 ILE A C 1
ATOM 1426 O O . ILE A 1 175 ? -11.514 -6.255 -2.529 1.00 88.69 175 ILE A O 1
ATOM 1430 N N . ARG A 1 176 ? -9.414 -6.674 -3.207 1.00 88.06 176 ARG A N 1
ATOM 1431 C CA . ARG A 1 176 ? -8.766 -5.993 -2.079 1.00 88.06 176 ARG A CA 1
ATOM 1432 C C . ARG A 1 176 ? -9.221 -4.541 -1.944 1.00 88.06 176 ARG A C 1
ATOM 1434 O O . ARG A 1 176 ? -9.492 -4.090 -0.835 1.00 88.06 176 ARG A O 1
ATOM 1441 N N . ARG A 1 177 ? -9.322 -3.803 -3.054 1.00 88.38 177 ARG A N 1
ATOM 1442 C CA . ARG A 1 177 ? -9.811 -2.413 -3.060 1.00 88.38 177 ARG A CA 1
ATOM 1443 C C . ARG A 1 177 ? -11.269 -2.318 -2.626 1.00 88.38 177 ARG A C 1
ATOM 1445 O O . ARG A 1 177 ? -11.594 -1.406 -1.870 1.00 88.38 177 ARG A O 1
ATOM 1452 N N . GLY A 1 178 ? -12.110 -3.258 -3.055 1.00 88.94 178 GLY A N 1
ATOM 1453 C CA . GLY A 1 178 ? -13.502 -3.355 -2.611 1.00 88.94 178 GLY A CA 1
ATOM 1454 C C . GLY A 1 178 ? -13.607 -3.563 -1.100 1.00 88.94 178 GLY A C 1
ATOM 1455 O O . GLY A 1 178 ? -14.274 -2.789 -0.415 1.00 88.94 178 GLY A O 1
ATOM 1456 N N . VAL A 1 179 ? -12.864 -4.540 -0.572 1.00 88.69 179 VAL A N 1
ATOM 1457 C CA . VAL A 1 179 ? -12.787 -4.829 0.870 1.00 88.69 179 VAL A CA 1
ATOM 1458 C C . VAL A 1 179 ? -12.277 -3.612 1.647 1.00 88.69 179 VAL A C 1
ATOM 1460 O O . VAL A 1 179 ? -12.892 -3.194 2.626 1.00 88.69 179 VAL A O 1
ATOM 1463 N N . TRP A 1 180 ? -11.185 -2.995 1.188 1.00 89.25 180 TRP A N 1
ATOM 1464 C CA . TRP A 1 180 ? -10.620 -1.806 1.824 1.00 89.25 180 TRP A CA 1
ATOM 1465 C C . TRP A 1 180 ? -11.612 -0.642 1.867 1.00 89.25 180 TRP A C 1
ATOM 1467 O O . TRP A 1 180 ? -11.733 0.006 2.906 1.00 89.25 180 TRP A O 1
ATOM 1477 N N . ASN A 1 181 ? -12.339 -0.395 0.773 1.00 90.31 181 ASN A N 1
ATOM 1478 C CA . ASN A 1 181 ? -13.322 0.681 0.705 1.00 90.31 181 ASN A CA 1
ATOM 1479 C C . ASN A 1 181 ? -14.477 0.454 1.686 1.00 90.31 181 ASN A C 1
ATOM 1481 O O . ASN A 1 181 ? -14.873 1.383 2.382 1.00 90.31 181 ASN A O 1
ATOM 1485 N N . PHE A 1 182 ? -14.973 -0.781 1.784 1.00 88.88 182 PHE A N 1
ATOM 1486 C CA . PHE A 1 182 ? -16.041 -1.135 2.715 1.00 88.88 182 PHE A CA 1
ATOM 1487 C C . PHE A 1 182 ? -15.657 -0.835 4.174 1.00 88.88 182 PHE A C 1
ATOM 1489 O O . PHE A 1 182 ? -16.347 -0.073 4.850 1.00 88.88 182 PHE A O 1
ATOM 1496 N N . PHE A 1 183 ? -14.518 -1.354 4.644 1.00 86.62 183 PHE A N 1
ATOM 1497 C CA . PHE A 1 183 ? -14.079 -1.148 6.031 1.00 86.62 183 PHE A CA 1
ATOM 1498 C C . PHE A 1 183 ? -13.679 0.300 6.334 1.00 86.62 183 PHE A C 1
ATOM 1500 O O . PHE A 1 183 ? -13.876 0.776 7.453 1.00 86.62 183 PHE A O 1
ATOM 1507 N N . ARG A 1 184 ? -13.148 1.025 5.342 1.00 87.12 184 ARG A N 1
ATOM 1508 C CA . ARG A 1 184 ? -12.878 2.462 5.468 1.00 87.12 184 ARG A CA 1
ATOM 1509 C C . ARG A 1 184 ? -14.172 3.249 5.664 1.00 87.12 184 ARG A C 1
ATOM 1511 O O . ARG A 1 184 ? -14.235 4.097 6.548 1.00 87.12 184 ARG A O 1
ATOM 1518 N N . LEU A 1 185 ? -15.190 2.977 4.846 1.00 87.00 185 LEU A N 1
ATOM 1519 C CA . LEU A 1 185 ? -16.494 3.634 4.959 1.00 87.00 185 LEU A CA 1
ATOM 1520 C C . LEU A 1 185 ? -17.155 3.327 6.301 1.00 87.00 185 LEU A C 1
ATOM 1522 O O . LEU A 1 185 ? -17.682 4.232 6.938 1.00 87.00 185 LEU A O 1
ATOM 1526 N N . GLU A 1 186 ? -17.066 2.081 6.763 1.00 87.06 186 GLU A N 1
ATOM 1527 C CA . GLU A 1 186 ? -17.538 1.696 8.092 1.00 87.06 186 GLU A CA 1
ATOM 1528 C C . GLU A 1 186 ? -16.821 2.493 9.196 1.00 87.06 186 GLU A C 1
ATOM 1530 O O . GLU A 1 186 ? -17.471 3.027 10.093 1.00 87.06 186 GLU A O 1
ATOM 1535 N N . ASN A 1 187 ? -15.488 2.619 9.131 1.00 84.56 187 ASN A N 1
ATOM 1536 C CA . ASN A 1 187 ? -14.721 3.405 10.101 1.00 84.56 187 ASN A CA 1
ATOM 1537 C C . ASN A 1 187 ? -15.100 4.878 10.112 1.00 84.56 187 ASN A C 1
ATOM 1539 O O . ASN A 1 187 ? -15.318 5.450 11.178 1.00 84.56 187 ASN A O 1
ATOM 1543 N N . GLU A 1 188 ? -15.226 5.471 8.933 1.00 84.06 188 GLU A N 1
ATOM 1544 C CA . GLU A 1 188 ? -15.622 6.864 8.792 1.00 84.06 188 GLU A CA 1
ATOM 1545 C C . GLU A 1 188 ? -17.047 7.091 9.318 1.00 84.06 188 GLU A C 1
ATOM 1547 O O . GLU A 1 188 ? -17.300 8.058 10.036 1.00 84.06 188 GLU A O 1
ATOM 1552 N N . HIS A 1 189 ? -17.975 6.172 9.033 1.00 82.50 189 HIS A N 1
ATOM 1553 C CA . HIS A 1 189 ? -19.341 6.225 9.547 1.00 82.50 189 HIS A CA 1
ATOM 1554 C C . HIS A 1 189 ? -19.369 6.160 11.079 1.00 82.50 189 HIS A C 1
ATOM 1556 O O . HIS A 1 189 ? -19.964 7.023 11.721 1.00 82.50 189 HIS A O 1
ATOM 1562 N N . LEU A 1 190 ? -18.666 5.194 11.677 1.00 79.00 190 LEU A N 1
ATOM 1563 C CA . LEU A 1 190 ? -18.588 5.047 13.131 1.00 79.00 190 LEU A CA 1
ATOM 1564 C C . LEU A 1 190 ? -17.942 6.266 13.807 1.00 79.00 190 LEU A C 1
ATOM 1566 O O . LEU A 1 190 ? -18.424 6.713 14.848 1.00 79.00 190 LEU A O 1
ATOM 1570 N N . ASN A 1 191 ? -16.892 6.834 13.211 1.00 78.38 191 ASN A N 1
ATOM 1571 C CA . ASN A 1 191 ? -16.226 8.033 13.721 1.00 78.38 191 ASN A CA 1
ATOM 1572 C C . ASN A 1 191 ? -17.134 9.275 13.640 1.00 78.38 191 ASN A C 1
ATOM 1574 O O . ASN A 1 191 ? -17.185 10.070 14.577 1.00 78.38 191 ASN A O 1
ATOM 1578 N N . ASN A 1 192 ? -17.899 9.426 12.555 1.00 77.75 192 ASN A N 1
ATOM 1579 C CA . ASN A 1 192 ? -18.844 10.535 12.393 1.00 77.75 192 ASN A CA 1
ATOM 1580 C C . ASN A 1 192 ? -20.061 10.420 13.322 1.00 77.75 192 ASN A C 1
ATOM 1582 O O . ASN A 1 192 ? -20.493 11.428 13.885 1.00 77.75 192 ASN A O 1
ATOM 1586 N N . VAL A 1 193 ? -20.572 9.204 13.540 1.00 70.12 193 VAL A N 1
ATOM 1587 C CA . VAL A 1 193 ? -21.619 8.923 14.536 1.00 70.12 193 VAL A CA 1
ATOM 1588 C C . VAL A 1 193 ? -21.103 9.191 15.953 1.00 70.12 193 VAL A C 1
ATOM 1590 O O . VAL A 1 193 ? -21.784 9.851 16.732 1.00 70.12 193 VAL A O 1
ATOM 1593 N N . GLY A 1 194 ? -19.884 8.750 16.284 1.00 61.88 194 GLY A N 1
ATOM 1594 C CA . GLY A 1 194 ? -19.276 8.961 17.603 1.00 61.88 194 GLY A CA 1
ATOM 1595 C C . GLY A 1 194 ? -18.988 10.428 17.940 1.00 61.88 194 GLY A C 1
ATOM 1596 O O . GLY A 1 194 ? -19.035 10.804 19.106 1.00 61.88 194 GLY A O 1
ATOM 1597 N N . LYS A 1 195 ? -18.741 11.272 16.931 1.00 63.19 195 LYS A N 1
ATOM 1598 C CA . LYS A 1 195 ? -18.562 12.728 17.083 1.00 63.19 195 LYS A CA 1
ATOM 1599 C C . LYS A 1 195 ? -19.870 13.524 16.968 1.00 63.19 195 LYS A C 1
ATOM 1601 O O . LYS A 1 195 ? -19.812 14.740 16.819 1.00 63.19 195 LYS A O 1
ATOM 1606 N N . TYR A 1 196 ? -21.026 12.853 16.967 1.00 58.69 196 TYR A N 1
ATOM 1607 C CA . TYR A 1 196 ? -22.358 13.449 16.780 1.00 58.69 196 TYR A CA 1
ATOM 1608 C C . TYR A 1 196 ? -22.530 14.271 15.489 1.00 58.69 196 TYR A C 1
ATOM 1610 O O . TYR A 1 196 ? -23.511 14.986 15.340 1.00 58.69 196 TYR A O 1
ATOM 1618 N N . ARG A 1 197 ? -21.631 14.137 14.503 1.00 57.88 197 ARG A N 1
ATOM 1619 C CA . ARG A 1 197 ? -21.755 14.814 13.197 1.00 57.88 197 ARG A CA 1
ATOM 1620 C C . ARG A 1 197 ? -22.836 14.200 12.306 1.00 57.88 197 ARG A C 1
ATOM 1622 O O . ARG A 1 197 ? -23.264 14.838 11.352 1.00 57.88 197 ARG A O 1
ATOM 1629 N N . ALA A 1 198 ? -23.259 12.969 12.599 1.00 52.22 198 ALA A N 1
ATOM 1630 C CA . ALA A 1 198 ? -24.324 12.270 11.878 1.00 52.22 198 ALA A CA 1
ATOM 1631 C C . ALA A 1 198 ? -25.738 12.539 12.437 1.00 52.22 198 ALA A C 1
ATOM 1633 O O . ALA A 1 198 ? -26.716 12.144 11.808 1.00 52.22 198 ALA A O 1
ATOM 1634 N N . PHE A 1 199 ? -25.861 13.214 13.586 1.00 46.31 199 PHE A N 1
ATOM 1635 C CA . PHE A 1 199 ? -27.147 13.589 14.176 1.00 46.31 199 PHE A CA 1
ATOM 1636 C C . PHE A 1 199 ? -27.332 15.106 14.083 1.00 46.31 199 PHE A C 1
ATOM 1638 O O . PHE A 1 199 ? -26.460 15.870 14.483 1.00 46.31 199 PHE A O 1
ATOM 1645 N N . LYS A 1 200 ? -28.472 15.557 13.544 1.00 53.41 200 LYS A N 1
ATOM 1646 C CA . LYS A 1 200 ? -28.797 16.991 13.409 1.00 53.41 200 LYS A CA 1
ATOM 1647 C C . LYS A 1 200 ? -29.119 17.653 14.760 1.00 53.41 200 LYS A C 1
ATOM 1649 O O . LYS A 1 200 ? -29.099 18.874 14.855 1.00 53.41 200 LYS A O 1
ATOM 1654 N N . SER A 1 201 ? -29.392 16.859 15.794 1.00 56.03 201 SER A N 1
ATOM 1655 C CA . SER A 1 201 ? -29.668 17.310 17.158 1.00 56.03 201 SER A CA 1
ATOM 1656 C C . SER A 1 201 ? -28.574 16.817 18.106 1.00 56.03 201 SER A C 1
ATOM 1658 O O . SER A 1 201 ? -28.476 15.622 18.391 1.00 56.03 201 SER A O 1
ATOM 1660 N N . VAL A 1 202 ? -27.750 17.749 18.584 1.00 59.88 202 VAL A N 1
ATOM 1661 C CA . VAL A 1 202 ? -26.833 17.528 19.707 1.00 59.88 202 VAL A CA 1
ATOM 1662 C C . VAL A 1 202 ? -27.689 17.445 20.976 1.00 59.88 202 VAL A C 1
ATOM 1664 O O . VAL A 1 202 ? -28.463 18.376 21.205 1.00 59.88 202 VAL A O 1
ATOM 1667 N N . PRO A 1 203 ? -27.615 16.371 21.785 1.00 60.50 203 PRO A N 1
ATOM 1668 C CA . PRO A 1 203 ? -28.314 16.348 23.064 1.00 60.50 203 PRO A CA 1
ATOM 1669 C C . PRO A 1 203 ? -27.747 17.466 23.944 1.00 60.50 203 PRO A C 1
ATOM 1671 O O . PRO A 1 203 ? -26.528 17.573 24.111 1.00 60.50 203 PRO A O 1
ATOM 1674 N N . LEU A 1 204 ? -28.624 18.340 24.440 1.00 68.19 204 LEU A N 1
ATOM 1675 C CA . LEU A 1 204 ? -28.219 19.437 25.309 1.00 68.19 204 LEU A CA 1
ATOM 1676 C C . LEU A 1 204 ? -27.665 18.861 26.623 1.00 68.19 204 LEU A C 1
ATOM 1678 O O . LEU A 1 204 ? -28.177 17.855 27.111 1.00 68.19 204 LEU A O 1
ATOM 1682 N N . PRO A 1 205 ? -26.623 19.480 27.204 1.00 66.69 205 PRO A N 1
ATOM 1683 C CA . PRO A 1 205 ? -25.972 18.989 28.419 1.00 66.69 205 PRO A CA 1
ATOM 1684 C C . PRO A 1 205 ? -26.858 19.038 29.674 1.00 66.69 205 PRO A C 1
ATOM 1686 O O . PRO A 1 205 ? -26.446 18.537 30.716 1.00 66.69 205 PRO A O 1
ATOM 1689 N N . PHE A 1 206 ? -28.061 19.602 29.580 1.00 69.88 206 PHE A N 1
ATOM 1690 C CA . PHE A 1 206 ? -29.026 19.659 30.666 1.00 69.88 206 PHE A CA 1
ATOM 1691 C C . PHE A 1 206 ? -30.355 19.090 30.168 1.00 69.88 206 PHE A C 1
ATOM 1693 O O . PHE A 1 206 ? -30.989 19.674 29.288 1.00 69.88 206 PHE A O 1
ATOM 1700 N N . ASN A 1 207 ? -30.764 17.949 30.729 1.00 58.69 207 ASN A N 1
ATOM 1701 C CA . ASN A 1 207 ? -32.187 17.665 30.856 1.00 58.69 207 ASN A CA 1
ATOM 1702 C C . ASN A 1 207 ? -32.712 18.727 31.818 1.00 58.69 207 ASN A C 1
ATOM 1704 O O . ASN A 1 207 ? -32.314 18.751 32.981 1.00 58.69 207 ASN A O 1
ATOM 1708 N N . TYR A 1 208 ? -33.549 19.630 31.323 1.00 58.12 208 TYR A N 1
ATOM 1709 C CA . TYR A 1 208 ? -34.505 20.256 32.215 1.00 58.12 208 TYR A CA 1
ATOM 1710 C C . TYR A 1 208 ? -35.496 19.144 32.526 1.00 58.12 208 TYR A C 1
ATOM 1712 O O . TYR A 1 208 ? -36.305 18.785 31.672 1.00 58.12 208 TYR A O 1
ATOM 1720 N N . ASP A 1 209 ? -35.337 18.514 33.688 1.00 54.41 209 ASP A N 1
ATOM 1721 C CA . ASP A 1 209 ? -36.457 17.817 34.295 1.00 54.41 209 ASP A CA 1
ATOM 1722 C C . ASP A 1 209 ? -37.578 18.864 34.356 1.00 54.41 209 ASP A C 1
ATOM 1724 O O . ASP A 1 209 ? -37.396 19.943 34.928 1.00 54.41 209 ASP A O 1
ATOM 1728 N N . GLU A 1 210 ? -38.677 18.621 33.640 1.00 56.06 210 GLU A N 1
ATOM 1729 C CA . GLU A 1 210 ? -39.908 19.396 33.784 1.00 56.06 210 GLU A CA 1
ATOM 1730 C C . GLU A 1 210 ? -40.470 19.104 35.183 1.00 56.06 210 GLU A C 1
ATOM 1732 O O . GLU A 1 210 ? -41.455 18.394 35.355 1.00 56.06 210 GLU A O 1
ATOM 1737 N N . ASP A 1 211 ? -39.814 19.651 36.204 1.00 55.00 211 ASP A N 1
ATOM 1738 C CA . ASP A 1 211 ? -40.401 19.884 37.514 1.00 55.00 211 ASP A CA 1
ATOM 1739 C C . ASP A 1 211 ? -41.332 21.095 37.366 1.00 55.00 211 ASP A C 1
ATOM 1741 O O . ASP A 1 211 ? -41.014 22.222 37.743 1.00 55.00 211 ASP A O 1
ATOM 1745 N N . GLY A 1 212 ? -42.470 20.857 36.719 1.00 53.47 212 GLY A N 1
ATOM 1746 C CA . GLY A 1 212 ? -43.518 21.836 36.472 1.00 53.47 212 GLY A CA 1
ATOM 1747 C C . GLY A 1 212 ? -44.875 21.166 36.588 1.00 53.47 212 GLY A C 1
ATOM 1748 O O . GLY A 1 212 ? -45.448 20.761 35.584 1.00 53.47 212 GLY A O 1
ATOM 1749 N N . ASP A 1 213 ? -45.301 20.943 37.833 1.00 47.94 213 ASP A N 1
ATOM 1750 C CA . ASP A 1 213 ? -46.620 21.351 38.350 1.00 47.94 213 ASP A CA 1
ATOM 1751 C C . ASP A 1 213 ? -47.020 20.476 39.549 1.00 47.94 213 ASP A C 1
ATOM 1753 O O . ASP A 1 213 ? -47.786 19.514 39.469 1.00 47.94 213 ASP A O 1
ATOM 1757 N N . LYS A 1 214 ? -46.482 20.844 40.714 1.00 47.81 214 LYS A N 1
ATOM 1758 C CA . LYS A 1 214 ? -47.183 20.686 41.989 1.00 47.81 214 LYS A CA 1
ATOM 1759 C C . LYS A 1 214 ? -47.331 22.073 42.583 1.00 47.81 214 LYS A C 1
ATOM 1761 O O . LYS A 1 214 ? -46.451 22.470 43.327 1.00 47.81 214 LYS A O 1
ATOM 1766 N N . ASP A 1 215 ? -48.415 22.753 42.239 1.00 50.16 215 ASP A N 1
ATOM 1767 C CA . ASP A 1 215 ? -48.991 23.843 43.027 1.00 50.16 215 ASP A CA 1
ATOM 1768 C C . ASP A 1 215 ? -50.485 23.968 42.667 1.00 50.16 215 ASP A C 1
ATOM 1770 O O . ASP A 1 215 ? -50.847 24.692 41.744 1.00 50.16 215 ASP A O 1
ATOM 1774 N N . GLU A 1 216 ? -51.316 23.152 43.336 1.00 41.03 216 GLU A N 1
ATOM 1775 C CA . GLU A 1 216 ? -52.629 23.454 43.968 1.00 41.03 216 GLU A CA 1
ATOM 1776 C C . GLU A 1 216 ? -53.394 22.166 44.330 1.00 41.03 216 GLU A C 1
ATOM 1778 O O . GLU A 1 216 ? -53.732 21.361 43.432 1.00 41.03 216 GLU A O 1
#

Radius of gyration: 24.57 Å; chains: 1; bounding box: 77×46×84 Å

Secondary structure (DSSP, 8-state):
-HHHHHHHHHSSHHHHT--GGGG-HHHHHHHHHHHHHHHHHHHHHHHHHHHHH--HHHHHHHHHHHHHHHHHHHHHHHHHH--HHHHHHHHHHHHHHHHHHHHIIIIIIS----TTSSBTTB-S--SSS-HHHHHHHHHHHHHHHHHHHHHHHT---S---HHHHHHHHHHHHHHHHHHHHHHHHHHHHHHHHHTTTT-SSPPPS-----------

Organism: Erythranthe guttata (NCBI:txid4155)